Protein AF-A0A562EQ94-F1 (afdb_monomer_lite)

Organism: NCBI:txid935266

Secondary structure (DSSP, 8-state):
----------------------------S-HHHHHHHHHHHHHHTT-HHHHHHTBS-HHHHHHHHHHHHHHH-SSPPEEEEEEE-SSSEEEEEEEEE-STT-EEEEEEEEEEEEETTTTEEEE---GGGT-GGGGGG--------PPPPPPEE-TTS-EEE--------PPPTTS-HHHHHHHHTTT-TT--HHHHHSPP-----

Radius of gyration: 31.89 Å; chains: 1; bounding box: 104×46×87 Å

Sequence (205 aa):
MIGTVRIRLIGMGVAAATVLSLSACATGPDQPETIAEEFAAALDAGDVSGAAALTTDPMAAESAIDALFAGLGHDYPTVSVAGTGDGDTFDLDVTWTFGEGRDWSYRTTGSATEDPEADAWRVRWDPTVLSPELAGGASLEYLTTVGAPPTIFDRAGRPLMGEQVVTVVNLDATADPAAVAPVLATVVPTITAESLAEPPAALRE

Foldseek 3Di:
DDDDDDDDDDDDDDDDDDDPPPPPPPPDPDQLVVLQAQLQVCQQVVVLQSNLVQAPHSVVSSVLSVQQCVQAHPNGWNKDWPDADPDFKTKIWTWDDPDDPDIDIDMAMWGWDQDPVVRHIGIHDDSSNVPVVCPPNDGHHDDDDDDAFDFDADPVRHTDDHDDDDDDDADDPPDQLQVCQVVCCVVVVPGHSVNNPDDPDPPPD

Structure (mmCIF, N/CA/C/O backbone):
data_AF-A0A562EQ94-F1
#
_entry.id   AF-A0A562EQ94-F1
#
loop_
_atom_site.group_PDB
_atom_site.id
_atom_site.type_symbol
_atom_site.label_atom_id
_atom_site.label_alt_id
_atom_site.label_comp_id
_atom_site.label_asym_id
_atom_site.label_entity_id
_atom_site.label_seq_id
_atom_site.pdbx_PDB_ins_code
_atom_site.Cartn_x
_atom_site.Cartn_y
_atom_site.Cartn_z
_atom_site.occupancy
_atom_site.B_iso_or_equiv
_atom_site.auth_seq_id
_atom_site.auth_comp_id
_atom_site.auth_asym_id
_atom_site.auth_atom_id
_atom_site.pdbx_PDB_model_num
ATOM 1 N N . MET A 1 1 ? 59.313 15.556 -5.871 1.00 37.06 1 MET A N 1
ATOM 2 C CA . MET A 1 1 ? 58.618 14.989 -7.048 1.00 37.06 1 MET A CA 1
ATOM 3 C C . MET A 1 1 ? 57.569 16.027 -7.439 1.00 37.06 1 MET A C 1
ATOM 5 O O . MET A 1 1 ? 56.668 16.230 -6.648 1.00 37.06 1 MET A O 1
ATOM 9 N N . ILE A 1 2 ? 57.766 16.955 -8.385 1.00 41.31 2 ILE A N 1
ATOM 10 C CA . ILE A 1 2 ? 58.011 16.830 -9.842 1.00 41.31 2 ILE A CA 1
ATOM 11 C C . ILE A 1 2 ? 56.986 15.854 -10.457 1.00 41.31 2 ILE A C 1
ATOM 13 O O . ILE A 1 2 ? 57.035 14.687 -10.101 1.00 41.31 2 ILE A O 1
ATOM 17 N N . GLY A 1 3 ? 56.047 16.247 -11.326 1.00 30.58 3 GLY A N 1
ATOM 18 C CA . GLY A 1 3 ? 55.978 17.478 -12.111 1.00 30.58 3 GLY A CA 1
ATOM 19 C C . GLY A 1 3 ? 54.599 17.804 -12.703 1.00 30.58 3 GLY A C 1
ATOM 20 O O . GLY A 1 3 ? 53.613 17.100 -12.530 1.00 30.58 3 GLY A O 1
ATOM 21 N N . THR A 1 4 ? 54.585 18.957 -13.361 1.00 45.41 4 THR A N 1
ATOM 22 C CA . THR A 1 4 ? 53.496 19.653 -14.060 1.00 45.41 4 THR A CA 1
ATOM 23 C C . THR A 1 4 ? 53.054 18.984 -15.361 1.00 45.41 4 THR A C 1
ATOM 25 O O . THR A 1 4 ? 53.913 18.485 -16.083 1.00 45.41 4 THR A O 1
ATOM 28 N N . VAL A 1 5 ? 51.802 19.208 -15.785 1.00 28.69 5 VAL A N 1
ATOM 29 C CA . VAL A 1 5 ? 51.470 19.352 -17.217 1.00 28.69 5 VAL A CA 1
ATOM 30 C C . VAL A 1 5 ? 50.581 20.579 -17.432 1.00 28.69 5 VAL A C 1
ATOM 32 O O . VAL A 1 5 ? 49.525 20.731 -16.827 1.00 28.69 5 VAL A O 1
ATOM 35 N N . ARG A 1 6 ? 51.053 21.470 -18.309 1.00 42.47 6 ARG A N 1
ATOM 36 C CA . ARG A 1 6 ? 50.319 22.577 -18.928 1.00 42.47 6 ARG A CA 1
ATOM 37 C C . ARG A 1 6 ? 50.036 22.183 -20.371 1.00 42.47 6 ARG A C 1
ATOM 39 O O . ARG A 1 6 ? 50.990 21.843 -21.063 1.00 42.47 6 ARG A O 1
ATOM 46 N N . ILE A 1 7 ? 48.810 22.364 -20.857 1.00 36.12 7 ILE A N 1
ATOM 47 C CA . ILE A 1 7 ? 48.543 22.509 -22.294 1.00 36.12 7 ILE A CA 1
ATOM 48 C C . ILE A 1 7 ? 47.634 23.725 -22.493 1.00 36.12 7 ILE A C 1
ATOM 50 O O . ILE A 1 7 ? 46.525 23.797 -21.975 1.00 36.12 7 ILE A O 1
ATOM 54 N N . ARG A 1 8 ? 48.165 24.709 -23.224 1.00 41.78 8 ARG A N 1
ATOM 55 C CA . ARG A 1 8 ? 47.428 25.791 -23.881 1.00 41.78 8 ARG A CA 1
ATOM 56 C C . ARG A 1 8 ? 47.223 25.363 -25.329 1.00 41.78 8 ARG A C 1
ATOM 58 O O . ARG A 1 8 ? 48.204 25.001 -25.971 1.00 41.78 8 ARG A O 1
ATOM 65 N N . LEU A 1 9 ? 46.018 25.535 -25.858 1.00 39.53 9 LEU A N 1
ATOM 66 C CA . LEU A 1 9 ? 45.804 25.707 -27.292 1.00 39.53 9 LEU A CA 1
ATOM 67 C C . LEU A 1 9 ? 44.794 26.834 -27.505 1.00 39.53 9 LEU A C 1
ATOM 69 O O . LEU A 1 9 ? 43.713 26.863 -26.926 1.00 39.53 9 LEU A O 1
ATOM 73 N N . ILE A 1 10 ? 45.256 27.814 -28.274 1.00 46.28 10 ILE A N 1
ATOM 74 C CA . ILE A 1 10 ? 44.570 29.019 -28.718 1.00 46.28 10 ILE A CA 1
ATOM 75 C C . ILE A 1 10 ? 44.018 28.733 -30.115 1.00 46.28 10 ILE A C 1
ATOM 77 O O . ILE A 1 10 ? 44.767 28.259 -30.963 1.00 46.28 10 ILE A O 1
ATOM 81 N N . GLY A 1 11 ? 42.770 29.146 -30.347 1.00 40.22 11 GLY A N 1
ATOM 82 C CA . GLY A 1 11 ? 42.296 29.646 -31.640 1.00 40.22 11 GLY A CA 1
ATOM 83 C C . GLY A 1 11 ? 41.690 28.622 -32.600 1.00 40.22 11 GLY A C 1
ATOM 84 O O . GLY A 1 11 ? 42.384 27.772 -33.136 1.00 40.22 11 GLY A O 1
ATOM 85 N N . MET A 1 12 ? 40.407 28.790 -32.916 1.00 39.47 12 MET A N 1
ATOM 86 C CA . MET A 1 12 ? 39.946 29.463 -34.142 1.00 39.47 12 MET A CA 1
ATOM 87 C C . MET A 1 12 ? 38.449 29.168 -34.285 1.00 39.47 12 MET A C 1
ATOM 89 O O . MET A 1 12 ? 38.046 28.020 -34.448 1.00 39.47 12 MET A O 1
ATOM 93 N N . GLY A 1 13 ? 37.621 30.209 -34.200 1.00 51.75 13 GLY A N 1
ATOM 94 C CA . GLY A 1 13 ? 36.201 30.093 -34.500 1.00 51.75 13 GLY A CA 1
ATOM 95 C C . GLY A 1 13 ? 36.001 29.738 -35.970 1.00 51.75 13 GLY A C 1
ATOM 96 O O . GLY A 1 13 ? 36.444 30.471 -36.851 1.00 51.75 13 GLY A O 1
ATOM 97 N N . VAL A 1 14 ? 35.308 28.631 -36.215 1.00 45.28 14 VAL A N 1
ATOM 98 C CA . VAL A 1 14 ? 34.660 28.328 -37.489 1.00 45.28 14 VAL A CA 1
ATOM 99 C C . VAL A 1 14 ? 33.245 27.884 -37.150 1.00 45.28 14 VAL A C 1
ATOM 101 O O . VAL A 1 14 ? 33.030 26.828 -36.563 1.00 45.28 14 VAL A O 1
ATOM 104 N N . ALA A 1 15 ? 32.283 28.738 -37.488 1.00 51.25 15 ALA A N 1
ATOM 105 C CA . ALA A 1 15 ? 30.879 28.378 -37.524 1.00 51.25 15 ALA A CA 1
ATOM 106 C C . ALA A 1 15 ? 30.671 27.411 -38.697 1.00 51.25 15 ALA A C 1
ATOM 108 O O . ALA A 1 15 ? 30.747 27.812 -39.858 1.00 51.25 15 ALA A O 1
ATOM 109 N N . ALA A 1 16 ? 30.429 26.141 -38.388 1.00 41.97 16 ALA A N 1
ATOM 110 C CA . ALA A 1 16 ? 29.966 25.147 -39.341 1.00 41.97 16 ALA A CA 1
ATOM 111 C C . ALA A 1 16 ? 28.683 24.532 -38.781 1.00 41.97 16 ALA A C 1
ATOM 113 O O . ALA A 1 16 ? 28.703 23.831 -37.769 1.00 41.97 16 ALA A O 1
ATOM 114 N N . ALA A 1 17 ? 27.564 24.856 -39.431 1.00 50.50 17 ALA A N 1
ATOM 115 C CA . ALA A 1 17 ? 26.262 24.263 -39.180 1.00 50.50 17 ALA A CA 1
ATOM 116 C C . ALA A 1 17 ? 26.372 22.741 -39.330 1.00 50.50 17 ALA A C 1
ATOM 118 O O . ALA A 1 17 ? 26.510 22.218 -40.435 1.00 50.50 17 ALA A O 1
ATOM 119 N N . THR A 1 18 ? 26.356 22.039 -38.202 1.00 47.16 18 THR A N 1
ATOM 120 C CA . THR A 1 18 ? 26.284 20.584 -38.163 1.00 47.16 18 THR A CA 1
ATOM 121 C C . THR A 1 18 ? 24.814 20.208 -38.136 1.00 47.16 18 THR A C 1
ATOM 123 O O . THR A 1 18 ? 24.079 20.521 -37.204 1.00 47.16 18 THR A O 1
ATOM 126 N N . VAL A 1 19 ? 24.385 19.578 -39.225 1.00 46.47 19 VAL A N 1
ATOM 127 C CA . VAL A 1 19 ? 23.108 18.886 -39.335 1.00 46.47 19 VAL A CA 1
ATOM 128 C C . VAL A 1 19 ? 23.057 17.856 -38.209 1.00 46.47 19 VAL A C 1
ATOM 130 O O . VAL A 1 19 ? 23.835 16.903 -38.207 1.00 46.47 19 VAL A O 1
ATOM 133 N N . LEU A 1 20 ? 22.166 18.074 -37.241 1.00 41.34 20 LEU A N 1
ATOM 134 C CA . LEU A 1 20 ? 21.801 17.109 -36.208 1.00 41.34 20 LEU A CA 1
ATOM 135 C C . LEU A 1 20 ? 21.119 15.917 -36.889 1.00 41.34 20 LEU A C 1
ATOM 137 O O . LEU A 1 20 ? 19.900 15.848 -36.994 1.00 41.34 20 LEU A O 1
ATOM 141 N N . SER A 1 21 ? 21.926 14.989 -37.392 1.00 44.72 21 SER A N 1
ATOM 142 C CA . SER A 1 21 ? 21.478 13.620 -37.617 1.00 44.72 21 SER A CA 1
ATOM 143 C C . SER A 1 21 ? 21.501 12.949 -36.249 1.00 44.72 21 SER A C 1
ATOM 145 O O . SER A 1 21 ? 22.530 12.418 -35.836 1.00 44.72 21 SER A O 1
ATOM 147 N N . LEU A 1 22 ? 20.394 13.054 -35.507 1.00 43.72 22 LEU A N 1
ATOM 148 C CA . LEU A 1 22 ? 20.138 12.177 -34.367 1.00 43.72 22 LEU A CA 1
ATOM 149 C C . LEU A 1 22 ? 19.909 10.770 -34.928 1.00 43.72 22 LEU A C 1
ATOM 151 O O . LEU A 1 22 ? 18.782 10.340 -35.152 1.00 43.72 22 LEU A O 1
ATOM 155 N N . SER A 1 23 ? 21.002 10.061 -35.192 1.00 42.62 23 SER A N 1
ATOM 156 C CA . SER A 1 23 ? 20.983 8.607 -35.184 1.00 42.62 23 SER A CA 1
ATOM 157 C C . SER A 1 23 ? 20.806 8.193 -33.726 1.00 42.62 23 SER A C 1
ATOM 159 O O . SER A 1 23 ? 21.782 8.072 -32.987 1.00 42.62 23 SER A O 1
ATOM 161 N N . ALA A 1 24 ? 19.551 8.065 -33.296 1.00 38.28 24 ALA A N 1
ATOM 162 C CA . ALA A 1 24 ? 19.180 7.426 -32.044 1.00 38.28 24 ALA A CA 1
ATOM 163 C C . ALA A 1 24 ? 19.488 5.926 -32.167 1.00 38.28 24 ALA A C 1
ATOM 165 O O . ALA A 1 24 ? 18.641 5.113 -32.509 1.00 38.28 24 ALA A O 1
ATOM 166 N N . CYS A 1 25 ? 20.752 5.572 -31.971 1.00 49.94 25 CYS A N 1
ATOM 167 C CA . CYS A 1 25 ? 21.129 4.237 -31.541 1.00 49.94 25 CYS A CA 1
ATOM 168 C C . CYS A 1 25 ? 21.412 4.363 -30.046 1.00 49.94 25 CYS A C 1
ATOM 170 O O . CYS A 1 25 ? 22.538 4.665 -29.649 1.00 49.94 25 CYS A O 1
ATOM 172 N N . ALA A 1 26 ? 20.372 4.228 -29.224 1.00 42.91 26 ALA A N 1
ATOM 173 C CA . ALA A 1 26 ? 20.490 4.225 -27.772 1.00 42.91 26 ALA A CA 1
ATOM 174 C C . ALA A 1 26 ? 20.991 2.850 -27.302 1.00 42.91 26 ALA A C 1
ATOM 176 O O . ALA A 1 26 ? 20.252 2.034 -26.769 1.00 42.91 26 ALA A O 1
ATOM 177 N N . THR A 1 27 ? 22.272 2.571 -27.530 1.00 52.03 27 THR A N 1
ATOM 178 C CA . THR A 1 27 ? 22.978 1.486 -26.841 1.00 52.03 27 THR A CA 1
ATOM 179 C C . THR A 1 27 ? 23.667 2.098 -25.624 1.00 52.03 27 THR A C 1
ATOM 181 O O . THR A 1 27 ? 24.800 2.569 -25.720 1.00 52.03 27 THR A O 1
ATOM 184 N N . GLY A 1 28 ? 22.948 2.161 -24.504 1.00 43.25 28 GLY A N 1
ATOM 185 C CA . GLY A 1 28 ? 23.483 2.514 -23.189 1.00 43.25 28 GLY A CA 1
ATOM 186 C C . GLY A 1 28 ? 23.295 1.339 -22.223 1.00 43.25 28 GLY A C 1
ATOM 187 O O . GLY A 1 28 ? 22.288 0.645 -22.342 1.00 43.25 28 GLY A O 1
ATOM 188 N N . PRO A 1 29 ? 24.250 1.070 -21.317 1.00 43.94 29 PRO A N 1
ATOM 189 C CA . PRO A 1 29 ? 24.046 0.108 -20.238 1.00 43.94 29 PRO A CA 1
ATOM 190 C C . PRO A 1 29 ? 22.985 0.657 -19.258 1.00 43.94 29 PRO A C 1
ATOM 192 O O . PRO A 1 29 ? 22.825 1.871 -19.158 1.00 43.94 29 PRO A O 1
ATOM 195 N N . ASP A 1 30 ? 22.265 -0.232 -18.568 1.00 56.34 30 ASP A N 1
ATOM 196 C CA . ASP A 1 30 ? 21.433 0.061 -17.378 1.00 56.34 30 ASP A CA 1
ATOM 197 C C . ASP A 1 30 ? 20.010 0.629 -17.599 1.00 56.34 30 ASP A C 1
ATOM 199 O O . ASP A 1 30 ? 19.415 1.275 -16.735 1.00 56.34 30 ASP A O 1
ATOM 203 N N . GLN A 1 31 ? 19.386 0.318 -18.735 1.00 76.06 31 GLN A N 1
ATOM 204 C CA . GLN A 1 31 ? 17.962 0.602 -18.964 1.00 76.06 31 GLN A CA 1
ATOM 205 C C . GLN A 1 31 ? 16.977 -0.131 -18.014 1.00 76.06 31 GLN A C 1
ATOM 207 O O . GLN A 1 31 ? 16.016 0.511 -17.580 1.00 76.06 31 GLN A O 1
ATOM 212 N N . PRO A 1 32 ? 17.175 -1.419 -17.636 1.00 79.06 32 PRO A N 1
ATOM 213 C CA . PRO A 1 32 ? 16.301 -2.081 -16.660 1.00 79.06 32 PRO A CA 1
ATOM 214 C C . PRO A 1 32 ? 16.451 -1.514 -15.239 1.00 79.06 32 PRO A C 1
ATOM 216 O O . PRO A 1 32 ? 15.501 -1.562 -14.463 1.00 79.06 32 PRO A O 1
ATOM 219 N N . GLU A 1 33 ? 17.614 -0.953 -14.898 1.00 85.50 33 GLU A N 1
ATOM 220 C CA . GLU A 1 33 ? 17.831 -0.278 -13.613 1.00 85.50 33 GLU A CA 1
ATOM 221 C C . GLU A 1 33 ? 17.062 1.041 -13.563 1.00 85.50 33 GLU A C 1
ATOM 223 O O . GLU A 1 33 ? 16.303 1.275 -12.629 1.00 85.50 33 GLU A O 1
ATOM 228 N N . THR A 1 34 ? 17.164 1.849 -14.623 1.00 89.44 34 THR A N 1
ATOM 229 C CA . THR A 1 34 ? 16.481 3.150 -14.698 1.00 89.44 34 THR A CA 1
ATOM 230 C C . THR A 1 34 ? 14.963 2.997 -14.560 1.00 89.44 34 THR A C 1
ATOM 232 O O . THR A 1 34 ? 14.340 3.709 -13.777 1.00 89.44 34 THR A O 1
ATOM 235 N N . ILE A 1 35 ? 14.348 2.037 -15.264 1.00 92.19 35 ILE A N 1
ATOM 236 C CA . ILE A 1 35 ? 12.894 1.829 -15.160 1.00 92.19 35 ILE A CA 1
ATOM 237 C C . ILE A 1 35 ? 12.480 1.291 -13.781 1.00 92.19 35 ILE A C 1
ATOM 239 O O . ILE A 1 35 ? 11.400 1.620 -13.292 1.00 92.19 35 ILE A O 1
ATOM 243 N N . ALA A 1 36 ? 13.333 0.491 -13.132 1.00 93.44 36 ALA A N 1
ATOM 244 C CA . ALA A 1 36 ? 13.093 0.014 -11.773 1.00 93.44 36 ALA A CA 1
ATOM 245 C C . ALA A 1 36 ? 13.162 1.161 -10.755 1.00 93.44 36 ALA A C 1
ATOM 247 O O . ALA A 1 36 ? 12.324 1.224 -9.857 1.00 93.44 36 ALA A O 1
ATOM 248 N N . GLU A 1 37 ? 14.113 2.085 -10.914 1.00 94.69 37 GLU A N 1
ATOM 249 C CA . GLU A 1 37 ? 14.226 3.295 -10.094 1.00 94.69 37 GLU A CA 1
ATOM 250 C C . GLU A 1 37 ? 13.018 4.219 -10.274 1.00 94.69 37 GLU A C 1
ATOM 252 O O . GLU A 1 37 ? 12.454 4.684 -9.284 1.00 94.69 37 GLU A O 1
ATOM 257 N N . GLU A 1 38 ? 12.578 4.451 -11.513 1.00 95.62 38 GLU A N 1
ATOM 258 C CA . GLU A 1 38 ? 11.383 5.254 -11.807 1.00 95.62 38 GLU A CA 1
ATOM 259 C C . GLU A 1 38 ? 10.118 4.625 -11.210 1.00 95.62 38 GLU A C 1
ATOM 261 O O . GLU A 1 38 ? 9.305 5.319 -10.597 1.00 95.62 38 GLU A O 1
ATOM 266 N N . PHE A 1 39 ? 9.972 3.303 -11.331 1.00 96.88 39 PHE A N 1
ATOM 267 C CA . PHE A 1 39 ? 8.851 2.570 -10.751 1.00 96.88 39 PHE A CA 1
ATOM 268 C C . PHE A 1 39 ? 8.870 2.613 -9.218 1.00 96.88 39 PHE A C 1
ATOM 270 O O . PHE A 1 39 ? 7.845 2.901 -8.599 1.00 96.88 39 PHE A O 1
ATOM 277 N N . ALA A 1 40 ? 10.034 2.397 -8.598 1.00 97.00 40 ALA A N 1
ATOM 278 C CA . ALA A 1 40 ? 10.212 2.514 -7.153 1.00 97.00 40 ALA A CA 1
ATOM 279 C C . ALA A 1 40 ? 9.873 3.925 -6.654 1.00 97.00 40 ALA A C 1
ATOM 281 O O . ALA A 1 40 ? 9.124 4.070 -5.690 1.00 97.00 40 ALA A O 1
ATOM 282 N N . ALA A 1 41 ? 10.358 4.961 -7.342 1.00 97.62 41 ALA A N 1
ATOM 283 C CA . ALA A 1 41 ? 10.086 6.352 -6.995 1.00 97.62 41 ALA A CA 1
ATOM 284 C C . ALA A 1 41 ? 8.596 6.707 -7.118 1.00 97.62 41 ALA A C 1
ATOM 286 O O . ALA A 1 41 ? 8.070 7.443 -6.285 1.00 97.62 41 ALA A O 1
ATOM 287 N N . ALA A 1 42 ? 7.900 6.180 -8.130 1.00 97.62 42 ALA A N 1
ATOM 288 C CA . ALA A 1 42 ? 6.463 6.390 -8.282 1.00 97.62 42 ALA A CA 1
ATOM 289 C C . ALA A 1 42 ? 5.661 5.724 -7.149 1.00 97.62 42 ALA A C 1
ATOM 291 O O . ALA A 1 42 ? 4.738 6.340 -6.614 1.00 97.62 42 ALA A O 1
ATOM 292 N N . LEU A 1 43 ? 6.040 4.509 -6.732 1.00 96.75 43 LEU A N 1
ATOM 293 C CA . LEU A 1 43 ? 5.423 3.832 -5.585 1.00 96.75 43 LEU A CA 1
ATOM 294 C C . LEU A 1 43 ? 5.689 4.566 -4.261 1.00 96.75 43 LEU A C 1
ATOM 296 O O . LEU A 1 43 ? 4.757 4.740 -3.479 1.00 96.75 43 LEU A O 1
ATOM 300 N N . ASP A 1 44 ? 6.921 5.035 -4.040 1.00 96.00 44 ASP A N 1
ATOM 301 C CA . ASP A 1 44 ? 7.318 5.823 -2.859 1.00 96.00 44 ASP A CA 1
ATOM 302 C C . ASP A 1 44 ? 6.565 7.164 -2.776 1.00 96.00 44 ASP A C 1
ATOM 304 O O . ASP A 1 44 ? 6.127 7.599 -1.712 1.00 96.00 44 ASP A O 1
ATOM 308 N N . ALA A 1 45 ? 6.323 7.801 -3.925 1.00 95.56 45 ALA A N 1
ATOM 309 C CA . ALA A 1 45 ? 5.549 9.038 -4.014 1.00 95.56 45 ALA A CA 1
ATOM 310 C C . ALA A 1 45 ? 4.024 8.838 -3.903 1.00 95.56 45 ALA A C 1
ATOM 312 O O . ALA A 1 45 ? 3.285 9.827 -3.852 1.00 95.56 45 ALA A O 1
ATOM 313 N N . GLY A 1 46 ? 3.542 7.592 -3.910 1.00 95.12 46 GLY A N 1
ATOM 314 C CA . GLY A 1 46 ? 2.116 7.286 -3.993 1.00 95.12 46 GLY A CA 1
ATOM 315 C C . GLY A 1 46 ? 1.477 7.633 -5.346 1.00 95.12 46 GLY A C 1
ATOM 316 O O . GLY A 1 46 ? 0.258 7.794 -5.427 1.00 95.12 46 GLY A O 1
ATOM 317 N N . ASP A 1 47 ? 2.268 7.778 -6.415 1.00 96.25 47 ASP A N 1
ATOM 318 C CA . ASP A 1 47 ? 1.772 8.062 -7.766 1.00 96.25 47 ASP A CA 1
ATOM 319 C C . ASP A 1 47 ? 1.324 6.771 -8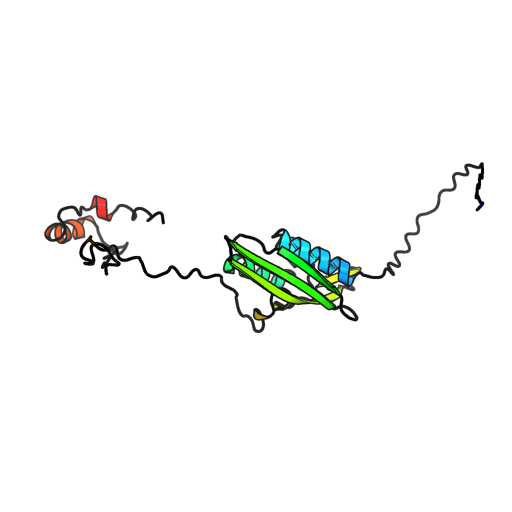.458 1.00 96.25 47 ASP A C 1
ATOM 321 O O . ASP A 1 47 ? 2.050 6.161 -9.245 1.00 96.25 47 ASP A O 1
ATOM 325 N N . VAL A 1 48 ? 0.091 6.363 -8.158 1.00 96.44 48 VAL A N 1
ATOM 326 C CA . VAL A 1 48 ? -0.532 5.149 -8.707 1.00 96.44 48 VAL A CA 1
ATOM 327 C C . VAL A 1 48 ? -0.540 5.165 -10.238 1.00 96.44 48 VAL A C 1
ATOM 329 O O . VAL A 1 48 ? -0.175 4.179 -10.877 1.00 96.44 48 VAL A O 1
ATOM 332 N N . SER A 1 49 ? -0.903 6.305 -10.831 1.00 97.38 49 SER A N 1
ATOM 333 C CA . SER A 1 49 ? -0.998 6.457 -12.284 1.00 97.38 49 SER A CA 1
ATOM 334 C C . SER A 1 49 ? 0.369 6.429 -12.970 1.00 97.38 49 SER A C 1
ATOM 336 O O . SER A 1 49 ? 0.527 5.78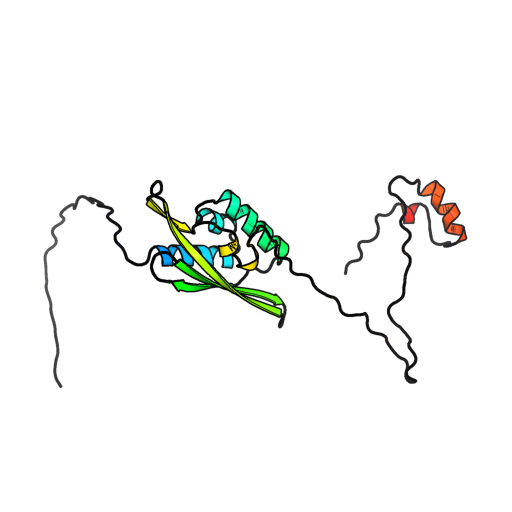3 -14.009 1.00 97.38 49 SER A O 1
ATOM 338 N N . GLY A 1 50 ? 1.367 7.085 -12.372 1.00 97.00 50 GLY A N 1
ATOM 339 C CA . GLY A 1 50 ? 2.743 7.096 -12.852 1.00 97.00 50 GLY A CA 1
ATOM 340 C C . GLY A 1 50 ? 3.370 5.711 -12.772 1.00 97.00 50 GLY A C 1
ATOM 341 O O . GLY A 1 50 ? 3.891 5.226 -13.772 1.00 97.00 50 GLY A O 1
ATOM 342 N N . ALA A 1 51 ? 3.236 5.029 -11.632 1.00 97.38 51 ALA A N 1
ATOM 343 C CA . ALA A 1 51 ? 3.740 3.671 -11.452 1.00 97.38 51 ALA A CA 1
ATOM 344 C C . ALA A 1 51 ? 3.104 2.699 -12.457 1.00 97.38 51 ALA A C 1
ATOM 346 O O . ALA A 1 51 ? 3.814 1.930 -13.104 1.00 97.38 51 ALA A O 1
ATOM 347 N N . ALA A 1 52 ? 1.784 2.769 -12.649 1.00 97.69 52 ALA A N 1
ATOM 348 C CA . ALA A 1 52 ? 1.064 1.922 -13.594 1.00 97.69 52 ALA A CA 1
ATOM 349 C C . ALA A 1 52 ? 1.515 2.127 -15.050 1.00 97.69 52 ALA A C 1
ATOM 351 O O . ALA A 1 52 ? 1.702 1.151 -15.784 1.00 97.69 52 ALA A O 1
ATOM 352 N N . ALA A 1 53 ? 1.743 3.377 -15.467 1.00 96.00 53 ALA A N 1
ATOM 353 C CA . ALA A 1 53 ? 2.171 3.719 -16.825 1.00 96.00 53 ALA A CA 1
ATOM 354 C C . ALA A 1 53 ? 3.549 3.143 -17.206 1.00 96.00 53 ALA A C 1
ATOM 356 O O . ALA A 1 53 ? 3.826 2.953 -18.393 1.00 96.00 53 ALA A O 1
ATOM 357 N N . LEU A 1 54 ? 4.393 2.831 -16.218 1.00 95.62 54 LEU A N 1
ATOM 358 C CA . LEU A 1 54 ? 5.713 2.222 -16.413 1.00 95.62 54 LEU A CA 1
ATOM 359 C C . LEU A 1 54 ? 5.649 0.697 -16.609 1.00 95.62 54 LEU A C 1
ATOM 361 O O . LEU A 1 54 ? 6.681 0.060 -16.819 1.00 95.62 54 LEU A O 1
ATOM 365 N N . THR A 1 55 ? 4.461 0.089 -16.554 1.00 95.94 55 THR A N 1
ATOM 366 C CA . THR A 1 55 ? 4.279 -1.368 -16.629 1.00 95.94 55 THR A CA 1
ATOM 367 C C . THR A 1 55 ? 3.758 -1.835 -17.990 1.00 95.94 55 THR A C 1
ATOM 369 O O . THR A 1 55 ? 3.178 -1.073 -18.762 1.00 95.94 55 THR A O 1
ATOM 372 N N . THR A 1 56 ? 3.928 -3.120 -18.307 1.00 95.31 56 THR A N 1
ATOM 373 C CA . THR A 1 56 ? 3.390 -3.713 -19.545 1.00 95.31 56 THR A CA 1
ATOM 374 C C . THR A 1 56 ? 1.861 -3.809 -19.583 1.00 95.31 56 THR A C 1
ATOM 376 O O . THR A 1 56 ? 1.316 -4.018 -20.664 1.00 95.31 56 THR A O 1
ATOM 379 N N . ASP A 1 57 ? 1.173 -3.671 -18.445 1.00 95.81 57 ASP A N 1
ATOM 380 C CA . ASP A 1 57 ? -0.294 -3.635 -18.356 1.00 95.81 57 ASP A CA 1
ATOM 381 C C . ASP A 1 57 ? -0.742 -2.534 -17.376 1.00 95.81 57 ASP A C 1
ATOM 383 O O . ASP A 1 57 ? -1.021 -2.812 -16.206 1.00 95.81 57 ASP A O 1
ATOM 387 N N . PRO A 1 58 ? -0.818 -1.271 -17.840 1.00 96.19 58 PRO A N 1
ATOM 388 C CA . PRO A 1 58 ? -1.135 -0.142 -16.970 1.00 96.19 58 PRO A CA 1
ATOM 389 C C . PRO A 1 58 ? -2.504 -0.245 -16.300 1.00 96.19 58 PRO A C 1
ATOM 391 O O . PRO A 1 58 ? -2.657 0.155 -15.153 1.00 96.19 58 PRO A O 1
ATOM 394 N N . MET A 1 59 ? -3.505 -0.809 -16.978 1.00 97.12 59 MET A N 1
ATOM 395 C CA . MET A 1 59 ? -4.860 -0.884 -16.428 1.00 97.12 59 MET A CA 1
ATOM 396 C C . MET A 1 59 ? -4.941 -1.896 -15.279 1.00 97.12 59 MET A C 1
ATOM 398 O O . MET A 1 59 ? -5.572 -1.621 -14.256 1.00 97.12 59 MET A O 1
ATOM 402 N N . ALA A 1 60 ? -4.297 -3.060 -15.422 1.00 96.38 60 ALA A N 1
ATOM 403 C CA . ALA A 1 60 ? -4.211 -4.029 -14.333 1.00 96.38 60 ALA A CA 1
ATOM 404 C C . ALA A 1 60 ? -3.314 -3.524 -13.192 1.00 96.38 60 ALA A C 1
ATOM 406 O O . ALA A 1 60 ? -3.636 -3.749 -12.023 1.00 96.38 60 ALA A O 1
ATOM 407 N N . ALA A 1 61 ? -2.229 -2.819 -13.524 1.00 97.38 61 ALA A N 1
ATOM 408 C CA . ALA A 1 61 ? -1.319 -2.235 -12.548 1.00 97.38 61 ALA A CA 1
ATOM 409 C C . ALA A 1 61 ? -1.986 -1.179 -11.674 1.00 97.38 61 ALA A C 1
ATOM 411 O O . ALA A 1 61 ? -1.918 -1.273 -10.450 1.00 97.38 61 ALA A O 1
ATOM 412 N N . GLU A 1 62 ? -2.692 -0.231 -12.285 1.00 97.69 62 GLU A N 1
ATOM 413 C CA . GLU A 1 62 ? -3.395 0.837 -11.575 1.00 97.69 62 GLU A CA 1
ATOM 414 C C . GLU A 1 62 ? -4.393 0.258 -10.565 1.00 97.69 62 GLU A C 1
ATOM 416 O O . GLU A 1 62 ? -4.363 0.612 -9.388 1.00 97.69 62 GLU A O 1
ATOM 421 N N . SER A 1 63 ? -5.202 -0.721 -10.988 1.00 96.38 63 SER A N 1
ATOM 422 C CA . SER A 1 63 ? -6.173 -1.375 -10.104 1.00 96.38 63 SER A CA 1
ATOM 423 C C . SER A 1 63 ? -5.522 -2.127 -8.939 1.00 96.38 63 SER A C 1
ATOM 425 O O . SER A 1 63 ? -6.100 -2.169 -7.854 1.00 96.38 63 SER A O 1
ATOM 427 N N . ALA A 1 64 ? -4.372 -2.768 -9.152 1.00 96.44 64 ALA A N 1
ATOM 428 C CA . ALA A 1 64 ? -3.695 -3.538 -8.111 1.00 96.44 64 ALA A CA 1
ATOM 429 C C . ALA A 1 64 ? -2.958 -2.637 -7.112 1.00 96.44 64 ALA A C 1
ATOM 431 O O . ALA A 1 64 ? -2.996 -2.906 -5.912 1.00 96.44 64 ALA A O 1
ATOM 432 N N . ILE A 1 65 ? -2.315 -1.569 -7.593 1.00 96.12 65 ILE A N 1
ATOM 433 C CA . ILE A 1 65 ? -1.632 -0.582 -6.748 1.00 96.12 65 ILE A CA 1
ATOM 434 C C . ILE A 1 65 ? -2.660 0.158 -5.883 1.00 96.12 65 ILE A C 1
ATOM 436 O O . ILE A 1 65 ? -2.456 0.283 -4.677 1.00 96.12 65 ILE A O 1
ATOM 440 N N . ASP A 1 66 ? -3.791 0.575 -6.463 1.00 95.75 66 ASP A N 1
ATOM 441 C CA . ASP A 1 66 ? -4.878 1.224 -5.721 1.00 95.75 66 ASP A CA 1
ATOM 442 C C . ASP A 1 66 ? -5.434 0.308 -4.620 1.00 95.75 66 ASP A C 1
ATOM 444 O O . ASP A 1 66 ? -5.530 0.709 -3.461 1.00 95.75 66 ASP A O 1
ATOM 448 N N . ALA A 1 67 ? -5.701 -0.964 -4.943 1.00 94.75 67 ALA A N 1
ATOM 449 C CA . ALA A 1 67 ? -6.168 -1.945 -3.965 1.00 94.75 67 ALA A CA 1
ATOM 450 C C . ALA A 1 67 ? -5.142 -2.207 -2.847 1.00 94.75 67 ALA A C 1
ATOM 452 O O . ALA A 1 67 ? -5.523 -2.335 -1.683 1.00 94.75 67 ALA A O 1
ATOM 453 N N . LEU A 1 68 ? -3.848 -2.268 -3.181 1.00 95.56 68 LEU A N 1
ATOM 454 C CA . LEU A 1 68 ? -2.769 -2.435 -2.206 1.00 95.56 68 LEU A CA 1
ATOM 455 C C . LEU A 1 68 ? -2.717 -1.256 -1.229 1.00 95.56 68 LEU A C 1
ATOM 457 O O . LEU A 1 68 ? -2.653 -1.461 -0.016 1.00 95.56 68 LEU A O 1
ATOM 461 N N . PHE A 1 69 ? -2.766 -0.029 -1.749 1.00 94.75 69 PHE A N 1
ATOM 462 C CA . PHE A 1 69 ? -2.728 1.189 -0.939 1.00 94.75 69 PHE A CA 1
ATOM 463 C C . PHE A 1 69 ? -3.993 1.320 -0.087 1.00 94.75 69 PHE A C 1
ATOM 465 O O . PHE A 1 69 ? -3.912 1.616 1.103 1.00 94.75 69 PHE A O 1
ATOM 472 N N . ALA A 1 70 ? -5.163 1.010 -0.646 1.00 92.94 70 ALA A N 1
ATOM 473 C CA . ALA A 1 70 ? -6.416 0.997 0.100 1.00 92.94 70 ALA A CA 1
ATOM 474 C C . ALA A 1 70 ? -6.411 -0.028 1.249 1.00 92.94 70 ALA A C 1
ATOM 476 O O . ALA A 1 70 ? -6.940 0.260 2.323 1.00 92.94 70 ALA A O 1
ATOM 477 N N . GLY A 1 71 ? -5.819 -1.208 1.042 1.00 92.50 71 GLY A N 1
ATOM 478 C CA . GLY A 1 71 ? -5.761 -2.266 2.050 1.00 92.50 71 GLY A CA 1
ATOM 479 C C . GLY A 1 71 ? -4.748 -2.007 3.167 1.00 92.50 71 GLY A C 1
ATOM 480 O O . GLY A 1 71 ? -5.018 -2.313 4.330 1.00 92.50 71 GLY A O 1
ATOM 481 N N . LEU A 1 72 ? -3.587 -1.432 2.849 1.00 92.62 72 LEU A N 1
ATOM 482 C CA . LEU A 1 72 ? -2.515 -1.197 3.824 1.00 92.62 72 LEU A CA 1
ATOM 483 C C . LEU A 1 72 ? -2.601 0.173 4.515 1.00 92.62 72 LEU A C 1
ATOM 485 O O . LEU A 1 72 ? -2.100 0.320 5.629 1.00 92.62 72 LEU A O 1
ATOM 489 N N . GLY A 1 73 ? -3.300 1.143 3.928 1.00 80.81 73 GLY A N 1
ATOM 490 C CA . GLY A 1 73 ? -3.545 2.458 4.517 1.00 80.81 73 GLY A CA 1
ATOM 491 C C . GLY A 1 73 ? -2.849 3.604 3.779 1.00 80.81 73 GLY A C 1
ATOM 492 O O . GLY A 1 73 ? -2.182 3.421 2.769 1.00 80.81 73 GLY A O 1
ATOM 493 N N . HIS A 1 74 ? -3.048 4.824 4.284 1.00 65.56 74 HIS A N 1
ATOM 494 C CA . HIS A 1 74 ? -2.701 6.060 3.570 1.00 65.56 74 HIS A CA 1
ATOM 495 C C . HIS A 1 74 ? -1.223 6.468 3.622 1.00 65.56 74 HIS A C 1
ATOM 497 O O . HIS A 1 74 ? -0.834 7.373 2.885 1.00 65.56 74 HIS A O 1
ATOM 503 N N . ASP A 1 75 ? -0.419 5.857 4.490 1.00 82.56 75 ASP A N 1
ATOM 504 C CA . ASP A 1 75 ? 1.019 6.107 4.507 1.00 82.56 75 ASP A CA 1
ATOM 505 C C . ASP A 1 75 ? 1.665 5.262 3.400 1.00 82.56 75 ASP A C 1
ATOM 507 O O . ASP A 1 75 ? 1.670 4.031 3.467 1.00 82.56 75 ASP A O 1
ATOM 511 N N . TYR A 1 76 ? 2.162 5.930 2.355 1.00 90.12 76 TYR A N 1
ATOM 512 C CA . TYR A 1 76 ? 2.835 5.271 1.235 1.00 90.12 76 TYR A CA 1
ATOM 513 C C . TYR A 1 76 ? 4.109 4.553 1.707 1.00 90.12 76 TYR A C 1
ATOM 515 O O . TYR A 1 76 ? 4.762 5.008 2.655 1.00 90.12 76 TYR A O 1
ATOM 523 N N . PRO A 1 77 ? 4.474 3.426 1.075 1.00 94.88 77 PRO A N 1
ATOM 524 C CA . PRO A 1 77 ? 5.664 2.689 1.461 1.00 94.88 77 PRO A CA 1
ATOM 525 C C . PRO A 1 77 ? 6.923 3.443 1.053 1.00 94.88 77 PRO A C 1
ATOM 527 O O . PRO A 1 77 ? 6.961 4.048 -0.008 1.00 94.88 77 PRO A O 1
ATOM 530 N N . THR A 1 78 ? 8.004 3.286 1.810 1.00 96.50 78 THR A N 1
ATOM 531 C CA . THR A 1 78 ? 9.340 3.582 1.291 1.00 96.50 78 THR A CA 1
ATOM 532 C C . THR A 1 78 ? 9.781 2.451 0.374 1.00 96.50 78 THR A C 1
ATOM 534 O O . THR A 1 78 ? 9.860 1.298 0.810 1.00 96.50 78 THR A O 1
ATOM 537 N N . VAL A 1 79 ? 10.091 2.774 -0.881 1.00 97.31 79 VAL A N 1
ATOM 538 C CA . VAL A 1 79 ? 10.529 1.802 -1.894 1.00 97.31 79 VAL A CA 1
ATOM 539 C C . VAL A 1 79 ? 11.899 2.190 -2.435 1.00 97.31 79 VAL A C 1
ATOM 541 O O . VAL A 1 79 ? 12.144 3.342 -2.781 1.00 97.31 79 VAL A O 1
ATOM 544 N N . SER A 1 80 ? 12.812 1.225 -2.520 1.00 95.56 80 SER A N 1
ATOM 545 C CA . SER A 1 80 ? 14.151 1.439 -3.078 1.00 95.56 80 SER A CA 1
ATOM 546 C C . SER A 1 80 ? 14.627 0.233 -3.874 1.00 95.56 80 SER A C 1
ATOM 548 O O . SER A 1 80 ? 14.280 -0.903 -3.556 1.00 95.56 80 SER A O 1
ATOM 550 N N . VAL A 1 81 ? 15.437 0.472 -4.905 1.00 94.88 81 VAL A N 1
ATOM 551 C CA . VAL A 1 81 ? 16.061 -0.605 -5.679 1.00 94.88 81 VAL A CA 1
ATOM 552 C C . VAL A 1 81 ? 17.175 -1.229 -4.837 1.00 94.88 81 VAL A C 1
ATOM 554 O O . VAL A 1 81 ? 18.142 -0.566 -4.464 1.00 94.88 81 VAL A O 1
ATOM 557 N N . ALA A 1 82 ? 17.029 -2.513 -4.521 1.00 90.94 82 ALA A N 1
ATOM 558 C CA . ALA A 1 82 ? 17.993 -3.277 -3.734 1.00 90.94 82 ALA A CA 1
ATOM 559 C C . ALA A 1 82 ? 19.164 -3.797 -4.584 1.00 90.94 82 ALA A C 1
ATOM 561 O O . ALA A 1 82 ? 20.243 -4.090 -4.061 1.00 90.94 82 ALA A O 1
ATOM 562 N N . GLY A 1 83 ? 18.939 -3.930 -5.890 1.00 84.69 83 GLY A N 1
ATOM 563 C CA . GLY A 1 83 ? 19.934 -4.317 -6.878 1.00 84.69 83 GLY A CA 1
ATOM 564 C C . GLY A 1 83 ? 19.295 -4.811 -8.171 1.00 84.69 83 GLY A C 1
ATOM 565 O O . GLY A 1 83 ? 18.107 -5.132 -8.221 1.00 84.69 83 GLY A O 1
ATOM 566 N N . THR A 1 84 ? 20.108 -4.894 -9.215 1.00 82.06 84 THR A N 1
ATOM 567 C CA . THR A 1 84 ? 19.760 -5.522 -10.489 1.00 82.06 84 THR A CA 1
ATOM 568 C C . THR A 1 84 ? 20.439 -6.889 -10.593 1.00 82.06 84 THR A C 1
ATOM 570 O O . THR A 1 84 ? 21.584 -7.075 -10.173 1.00 82.06 84 THR A O 1
ATOM 573 N N . GLY A 1 85 ? 19.690 -7.885 -11.066 1.00 70.19 85 GLY A N 1
ATOM 574 C CA . GLY A 1 85 ? 20.180 -9.246 -11.292 1.00 70.19 85 GLY A CA 1
ATOM 575 C C . GLY A 1 85 ? 20.762 -9.426 -12.697 1.00 70.19 85 GLY A C 1
ATOM 576 O O . GLY A 1 85 ? 20.837 -8.483 -13.480 1.00 70.19 85 GLY A O 1
ATOM 577 N N . ASP A 1 86 ? 21.149 -10.655 -13.045 1.00 68.00 86 ASP A N 1
ATOM 578 C CA . ASP A 1 86 ? 21.582 -10.972 -14.411 1.00 68.00 86 ASP A CA 1
ATOM 579 C C . ASP A 1 86 ? 20.417 -10.800 -15.411 1.00 68.00 86 ASP A C 1
ATOM 581 O O . ASP A 1 86 ? 19.372 -11.443 -15.284 1.00 68.00 86 ASP A O 1
ATOM 585 N N . GLY A 1 87 ? 20.615 -9.980 -16.448 1.00 73.50 87 GLY A N 1
ATOM 586 C CA . GLY A 1 87 ? 19.624 -9.745 -17.505 1.00 73.50 87 GLY A CA 1
ATOM 587 C C . GLY A 1 87 ? 18.672 -8.595 -17.176 1.00 73.50 87 GLY A C 1
ATOM 588 O O . GLY A 1 87 ? 19.122 -7.476 -16.956 1.00 73.50 87 GLY A O 1
ATOM 589 N N . ASP A 1 88 ? 17.366 -8.875 -17.163 1.00 86.25 88 ASP A N 1
ATOM 590 C CA . ASP A 1 88 ? 16.318 -7.848 -17.060 1.00 86.25 88 ASP A CA 1
ATOM 591 C C . ASP A 1 88 ? 15.643 -7.809 -15.675 1.00 86.25 88 ASP A C 1
ATOM 593 O O . ASP A 1 88 ? 14.591 -7.199 -15.521 1.00 86.25 88 ASP A O 1
ATOM 597 N N . THR A 1 89 ? 16.167 -8.511 -14.667 1.00 91.19 89 THR A N 1
ATOM 598 C CA . THR A 1 89 ? 15.544 -8.609 -13.331 1.00 91.19 89 THR A CA 1
ATOM 599 C C . THR A 1 89 ? 16.043 -7.540 -12.366 1.00 91.19 89 THR A C 1
ATOM 601 O O . THR A 1 89 ? 17.224 -7.197 -12.383 1.00 91.19 89 THR A O 1
ATOM 604 N N . PHE A 1 90 ? 15.181 -7.096 -11.456 1.00 93.19 90 PHE A N 1
ATOM 605 C CA . PHE A 1 90 ? 15.527 -6.160 -10.387 1.00 93.19 90 PHE A CA 1
ATOM 606 C C . PHE A 1 90 ? 14.844 -6.548 -9.074 1.00 93.19 90 PHE A C 1
ATOM 608 O O . PHE A 1 90 ? 13.769 -7.148 -9.083 1.00 93.19 90 PHE A O 1
ATOM 615 N N . ASP A 1 91 ? 15.453 -6.176 -7.953 1.00 95.19 91 ASP A N 1
ATOM 616 C CA . ASP A 1 91 ? 14.895 -6.346 -6.615 1.00 95.19 91 ASP A CA 1
ATOM 617 C C . ASP A 1 91 ? 14.512 -4.987 -6.020 1.00 95.19 91 ASP A C 1
ATOM 619 O O . ASP A 1 91 ? 15.272 -4.021 -6.121 1.00 95.19 91 ASP A O 1
ATOM 623 N N . LEU A 1 92 ? 13.364 -4.925 -5.346 1.00 96.81 92 LEU A N 1
ATOM 624 C CA . LEU A 1 92 ? 12.913 -3.760 -4.586 1.00 96.81 92 LEU A CA 1
ATOM 625 C C . LEU A 1 92 ? 12.834 -4.107 -3.100 1.00 96.81 92 LEU A C 1
ATOM 627 O O . LEU A 1 92 ? 12.213 -5.103 -2.722 1.00 96.81 92 LEU A O 1
ATOM 631 N N . ASP A 1 93 ? 13.423 -3.264 -2.260 1.00 97.81 93 ASP A N 1
ATOM 632 C CA . ASP A 1 93 ? 13.171 -3.254 -0.822 1.00 97.81 93 ASP A CA 1
ATOM 633 C C . ASP A 1 93 ? 12.005 -2.299 -0.542 1.00 97.81 93 ASP A C 1
ATOM 635 O O . ASP A 1 93 ? 12.065 -1.112 -0.873 1.00 97.81 93 ASP A O 1
ATOM 639 N N . VAL A 1 94 ? 10.943 -2.832 0.064 1.00 97.56 94 VAL A N 1
ATOM 640 C CA . VAL A 1 94 ? 9.696 -2.124 0.371 1.00 97.56 94 VAL A CA 1
ATOM 641 C C . VAL A 1 94 ? 9.513 -2.097 1.881 1.00 97.56 94 VAL A C 1
ATOM 643 O O . VAL A 1 94 ? 9.634 -3.132 2.537 1.00 97.56 94 VAL A O 1
ATOM 646 N N . THR A 1 95 ? 9.217 -0.929 2.447 1.00 96.62 95 THR A N 1
ATOM 647 C CA . THR A 1 95 ? 8.936 -0.758 3.878 1.00 96.62 95 THR A CA 1
ATOM 648 C C . THR A 1 95 ? 7.669 0.052 4.093 1.00 96.62 95 THR A C 1
ATOM 650 O O . THR A 1 95 ? 7.558 1.176 3.620 1.00 96.62 95 THR A O 1
ATOM 653 N N . TRP A 1 96 ? 6.743 -0.510 4.860 1.00 95.44 96 TRP A N 1
ATOM 654 C CA . TRP A 1 96 ? 5.523 0.144 5.323 1.00 95.44 96 TRP A CA 1
ATOM 655 C C . TRP A 1 96 ? 5.670 0.531 6.791 1.00 95.44 96 TRP A C 1
ATOM 657 O O . TRP A 1 96 ? 6.126 -0.294 7.581 1.00 95.44 96 TRP A O 1
ATOM 667 N N . THR A 1 97 ? 5.237 1.733 7.174 1.00 92.44 97 THR A N 1
ATOM 668 C CA . THR A 1 97 ? 5.217 2.188 8.573 1.00 92.44 97 THR A CA 1
ATOM 669 C C . THR A 1 97 ? 3.781 2.438 9.010 1.00 92.44 97 THR A C 1
ATOM 671 O O . THR A 1 97 ? 3.130 3.362 8.541 1.00 92.44 97 THR A O 1
ATOM 674 N N . PHE A 1 98 ? 3.295 1.663 9.977 1.00 90.88 98 PHE A N 1
ATOM 675 C CA . PHE A 1 98 ? 1.933 1.770 10.514 1.00 90.88 98 PHE A CA 1
ATOM 676 C C . PHE A 1 98 ? 1.893 2.540 11.847 1.00 90.88 98 PHE A C 1
ATOM 678 O O . PHE A 1 98 ? 1.119 2.238 12.769 1.00 90.88 98 PHE A O 1
ATOM 685 N N . GLY A 1 99 ? 2.782 3.526 11.979 1.00 86.81 99 GLY A N 1
ATOM 686 C CA . GLY A 1 99 ? 3.065 4.297 13.189 1.00 86.81 99 GLY A CA 1
ATOM 687 C C . GLY A 1 99 ? 4.200 3.719 14.047 1.00 86.81 99 GLY A C 1
ATOM 688 O O . GLY A 1 99 ? 4.872 2.764 13.673 1.00 86.81 99 GLY A O 1
ATOM 689 N N . GLU A 1 100 ? 4.433 4.324 15.215 1.00 84.75 100 GLU A N 1
ATOM 690 C CA . GLU A 1 100 ? 5.653 4.097 16.006 1.00 84.75 100 GLU A CA 1
ATOM 691 C C . GLU A 1 100 ? 5.893 2.616 16.356 1.00 84.75 100 GLU A C 1
ATOM 693 O O . GLU A 1 100 ? 5.063 1.968 17.005 1.00 84.75 100 GLU A O 1
ATOM 698 N N . GLY A 1 101 ? 7.048 2.099 15.919 1.00 84.88 101 GLY A N 1
ATOM 699 C CA . GLY A 1 101 ? 7.506 0.733 16.177 1.00 84.88 101 GLY A CA 1
ATOM 700 C C . GLY A 1 101 ? 6.767 -0.357 15.396 1.00 84.88 101 GLY A C 1
ATOM 701 O O . GLY A 1 101 ? 6.870 -1.526 15.769 1.00 84.88 101 GLY A O 1
ATOM 702 N N . ARG A 1 102 ? 5.999 0.002 14.360 1.00 89.50 102 ARG A N 1
ATOM 703 C CA . ARG A 1 102 ? 5.225 -0.932 13.531 1.00 89.50 102 ARG A CA 1
ATOM 704 C C . ARG A 1 102 ? 5.635 -0.807 12.069 1.00 89.50 102 ARG A C 1
ATOM 706 O O . ARG A 1 102 ? 4.868 -0.308 11.253 1.00 89.50 102 ARG A O 1
ATOM 713 N N . ASP A 1 103 ? 6.835 -1.285 11.771 1.00 92.50 103 ASP A N 1
ATOM 714 C CA . ASP A 1 103 ? 7.356 -1.331 10.408 1.00 92.50 103 ASP A CA 1
ATOM 715 C C . ASP A 1 103 ? 7.247 -2.750 9.840 1.00 92.50 103 ASP A C 1
ATOM 717 O O . ASP A 1 103 ? 7.554 -3.735 10.522 1.00 92.50 103 ASP A O 1
ATOM 721 N N . TRP A 1 104 ? 6.819 -2.857 8.585 1.00 94.38 104 TRP A N 1
ATOM 722 C CA . TRP A 1 104 ? 6.807 -4.100 7.825 1.00 94.38 104 TRP A CA 1
ATOM 723 C C . TRP A 1 104 ? 7.651 -3.934 6.566 1.00 94.38 104 TRP A C 1
ATOM 725 O O . TRP A 1 104 ? 7.268 -3.222 5.639 1.00 94.38 104 TRP A O 1
ATOM 735 N N . SER A 1 105 ? 8.801 -4.606 6.547 1.00 95.94 105 SER A N 1
ATOM 736 C CA . SER A 1 105 ? 9.727 -4.593 5.417 1.00 95.94 105 SER A CA 1
ATOM 737 C C . SER A 1 105 ? 9.774 -5.950 4.731 1.00 95.94 105 SER A C 1
ATOM 739 O O . SER A 1 105 ? 9.812 -6.993 5.390 1.00 95.94 105 SER A O 1
ATOM 741 N N . TYR A 1 106 ? 9.829 -5.936 3.407 1.00 96.69 106 TYR A N 1
ATOM 742 C CA . TYR A 1 106 ? 10.027 -7.123 2.587 1.00 96.69 106 TYR A CA 1
ATOM 743 C C . TYR A 1 106 ? 10.789 -6.773 1.312 1.00 96.69 106 TYR A C 1
ATOM 745 O O . TYR A 1 106 ? 10.897 -5.609 0.927 1.00 96.69 106 TYR A O 1
ATOM 753 N N . ARG A 1 107 ? 11.313 -7.810 0.657 1.00 96.81 107 ARG A N 1
ATOM 754 C CA . ARG A 1 107 ? 11.919 -7.709 -0.667 1.00 96.81 107 ARG A CA 1
ATOM 755 C C . ARG A 1 107 ? 11.008 -8.350 -1.696 1.00 96.81 107 ARG A C 1
ATOM 757 O O . ARG A 1 107 ? 10.452 -9.420 -1.444 1.00 96.81 107 ARG A O 1
ATOM 764 N N . THR A 1 108 ? 10.888 -7.708 -2.844 1.00 96.19 108 THR A N 1
ATOM 765 C CA . THR A 1 108 ? 10.177 -8.226 -4.008 1.00 96.19 108 THR A CA 1
ATOM 766 C C . THR A 1 108 ? 11.079 -8.202 -5.237 1.00 96.19 108 THR A C 1
ATOM 768 O O . THR A 1 108 ? 12.034 -7.428 -5.284 1.00 96.19 108 THR A O 1
ATOM 771 N N . THR A 1 109 ? 10.791 -9.057 -6.214 1.00 95.12 109 THR A N 1
ATOM 772 C CA . THR A 1 109 ? 11.577 -9.198 -7.443 1.00 95.12 109 THR A CA 1
ATOM 773 C C .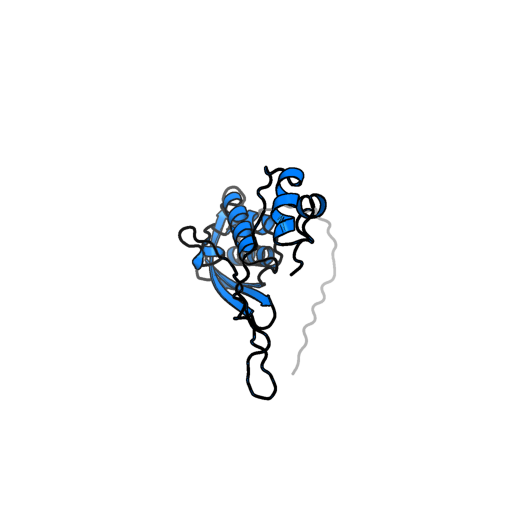 THR A 1 109 ? 10.682 -8.945 -8.648 1.00 95.12 109 THR A C 1
ATOM 775 O O . THR A 1 109 ? 9.610 -9.538 -8.783 1.00 95.12 109 THR A O 1
ATOM 778 N N . GLY A 1 110 ? 11.144 -8.081 -9.544 1.00 94.12 110 GLY A N 1
ATOM 779 C CA . GLY A 1 110 ? 10.517 -7.768 -10.819 1.00 94.12 110 GLY A CA 1
ATOM 780 C C . GLY A 1 110 ? 11.419 -8.093 -12.001 1.00 94.12 110 GLY A C 1
ATOM 781 O O . GLY A 1 110 ? 12.576 -8.493 -11.862 1.00 94.12 110 GLY A O 1
ATOM 782 N N . SER A 1 111 ? 10.879 -7.900 -13.199 1.00 93.94 111 SER A N 1
ATOM 783 C CA . SER A 1 111 ? 11.684 -7.866 -14.417 1.00 93.94 111 SER A CA 1
ATOM 784 C C . SER A 1 111 ? 11.213 -6.751 -15.328 1.00 93.94 111 SER A C 1
ATOM 786 O O . SER A 1 111 ? 10.042 -6.386 -15.302 1.00 93.94 111 SER A O 1
ATOM 788 N N . ALA A 1 112 ? 12.114 -6.216 -16.133 1.00 92.69 112 ALA A N 1
ATOM 789 C CA . ALA A 1 112 ? 11.820 -5.259 -17.172 1.00 92.69 112 ALA A CA 1
ATOM 790 C C . ALA A 1 112 ? 11.774 -5.955 -18.542 1.00 92.69 112 ALA A C 1
ATOM 792 O O . ALA A 1 112 ? 12.194 -7.103 -18.716 1.00 92.69 112 ALA A O 1
ATOM 793 N N . THR A 1 113 ? 11.191 -5.282 -19.521 1.00 91.50 113 THR A N 1
ATOM 794 C CA . THR A 1 113 ? 11.159 -5.711 -20.915 1.00 91.50 113 THR A CA 1
ATOM 795 C C . THR A 1 113 ? 11.099 -4.488 -21.808 1.00 91.50 113 THR A C 1
ATOM 797 O O . THR A 1 113 ? 10.458 -3.493 -21.473 1.00 91.50 113 THR A O 1
ATOM 800 N N . GLU A 1 114 ? 11.738 -4.574 -22.963 1.00 88.44 114 GLU A N 1
ATOM 801 C CA . GLU A 1 114 ? 11.617 -3.558 -24.000 1.00 88.44 114 GLU A CA 1
ATOM 802 C C . GLU A 1 114 ? 10.233 -3.654 -24.662 1.00 88.44 114 GLU A C 1
ATOM 804 O O . GLU A 1 114 ? 9.785 -4.748 -25.026 1.00 88.44 114 GLU A O 1
ATOM 809 N N . ASP A 1 115 ? 9.542 -2.521 -24.788 1.00 81.44 115 ASP A N 1
ATOM 810 C CA . ASP A 1 115 ? 8.366 -2.374 -25.639 1.00 81.44 115 ASP A CA 1
ATOM 811 C C . ASP A 1 115 ? 8.822 -1.967 -27.054 1.00 81.44 115 ASP A C 1
ATOM 813 O O . ASP A 1 115 ? 9.245 -0.822 -27.257 1.00 81.44 115 ASP A O 1
ATOM 817 N N . PRO A 1 116 ? 8.707 -2.867 -28.050 1.00 74.31 116 PRO A N 1
ATOM 818 C CA . PRO A 1 116 ? 9.146 -2.595 -29.415 1.00 74.31 116 PRO A CA 1
ATOM 819 C C . PRO A 1 116 ? 8.305 -1.528 -30.133 1.00 74.31 116 PRO A C 1
ATOM 821 O O . PRO A 1 116 ? 8.748 -1.001 -31.152 1.00 74.31 116 PRO A O 1
ATOM 824 N N . GLU A 1 117 ? 7.095 -1.219 -29.659 1.00 75.62 117 GLU A N 1
ATOM 825 C CA . GLU A 1 117 ? 6.231 -0.197 -30.261 1.00 75.62 117 GLU A CA 1
ATOM 826 C C . GLU A 1 117 ? 6.549 1.208 -29.739 1.00 75.62 117 GLU A C 1
ATOM 828 O O . GLU A 1 117 ? 6.388 2.191 -30.467 1.00 75.62 117 GLU A O 1
ATOM 833 N N . ALA A 1 118 ? 7.004 1.301 -28.488 1.00 70.62 118 ALA A N 1
ATOM 834 C CA . ALA A 1 118 ? 7.278 2.562 -27.805 1.00 70.62 118 ALA A CA 1
ATOM 835 C C . ALA A 1 118 ? 8.772 2.924 -27.731 1.00 70.62 118 ALA A C 1
ATOM 837 O O . ALA A 1 118 ? 9.079 4.029 -27.288 1.00 70.62 118 ALA A O 1
ATOM 838 N N . ASP A 1 119 ? 9.672 2.025 -28.155 1.00 76.12 119 ASP A N 1
ATOM 839 C CA . ASP A 1 119 ? 11.135 2.169 -28.015 1.00 76.12 119 ASP A CA 1
ATOM 840 C C . ASP A 1 119 ? 11.526 2.511 -26.562 1.00 76.12 119 ASP A C 1
ATOM 842 O O . ASP A 1 119 ? 12.347 3.387 -26.288 1.00 76.12 119 ASP A O 1
ATOM 846 N N . ALA A 1 120 ? 10.838 1.871 -25.609 1.00 82.44 120 ALA A N 1
ATOM 847 C CA . ALA A 1 120 ? 10.904 2.189 -24.187 1.00 82.44 120 ALA A CA 1
ATOM 848 C C . ALA A 1 120 ? 10.894 0.920 -23.333 1.00 82.44 120 ALA A C 1
ATOM 850 O O . ALA A 1 120 ? 10.221 -0.058 -23.653 1.00 82.44 120 ALA A O 1
ATOM 851 N N . TRP A 1 121 ? 11.606 0.952 -22.209 1.00 89.69 121 TRP A N 1
ATOM 852 C CA . TRP A 1 121 ? 11.579 -0.127 -21.226 1.00 89.69 121 TRP A CA 1
ATOM 853 C C . TRP A 1 121 ? 10.347 -0.018 -20.336 1.00 89.69 121 TRP A C 1
ATOM 855 O O . TRP A 1 121 ? 9.936 1.076 -19.955 1.00 89.69 121 TRP A O 1
ATOM 865 N N . ARG A 1 122 ? 9.765 -1.166 -19.994 1.00 93.12 122 ARG A N 1
ATOM 866 C CA . ARG A 1 122 ? 8.649 -1.275 -19.055 1.00 93.12 122 ARG A CA 1
ATOM 867 C C . ARG A 1 122 ? 8.887 -2.385 -18.053 1.00 93.12 122 ARG A C 1
ATOM 869 O O . ARG A 1 122 ? 9.477 -3.412 -18.382 1.00 93.12 122 ARG A O 1
ATOM 876 N N . VAL A 1 123 ? 8.356 -2.221 -16.851 1.00 95.44 123 VAL A N 1
ATOM 877 C CA . VAL A 1 123 ? 8.252 -3.304 -15.874 1.00 95.44 123 VAL A CA 1
ATOM 878 C C . VAL A 1 123 ? 7.272 -4.348 -16.410 1.00 95.44 123 VAL A C 1
ATOM 880 O O . VAL A 1 123 ? 6.115 -4.041 -16.704 1.00 95.44 123 VAL A O 1
ATOM 883 N N . ARG A 1 124 ? 7.719 -5.597 -16.545 1.00 95.31 124 ARG A N 1
ATOM 884 C CA . ARG A 1 124 ? 6.852 -6.731 -16.863 1.00 95.31 124 ARG A CA 1
ATOM 885 C C . ARG A 1 124 ? 5.863 -6.900 -15.718 1.00 95.31 124 ARG A C 1
ATOM 887 O O . ARG A 1 124 ? 6.244 -7.268 -14.610 1.00 95.31 124 ARG A O 1
ATOM 894 N N . TRP A 1 125 ? 4.605 -6.604 -16.009 1.00 96.69 125 TRP A N 1
ATOM 895 C CA . TRP A 1 125 ? 3.554 -6.594 -15.013 1.00 96.69 125 TRP A CA 1
ATOM 896 C C . TRP A 1 125 ? 3.227 -8.010 -14.533 1.00 96.69 125 TRP A C 1
ATOM 898 O O . TRP A 1 125 ? 2.864 -8.881 -15.324 1.00 96.69 125 TRP A O 1
ATOM 908 N N . ASP A 1 126 ? 3.326 -8.195 -13.223 1.00 95.56 126 ASP A N 1
ATOM 909 C CA . ASP A 1 126 ? 2.746 -9.279 -12.439 1.00 95.56 126 ASP A CA 1
ATOM 910 C C . ASP A 1 126 ? 2.483 -8.695 -11.039 1.00 95.56 126 ASP A C 1
ATOM 912 O O . ASP A 1 126 ? 3.370 -8.004 -10.533 1.00 95.56 126 ASP A O 1
ATOM 916 N N . PRO A 1 127 ? 1.328 -8.928 -10.386 1.00 96.44 127 PRO A N 1
ATOM 917 C CA . PRO A 1 127 ? 1.071 -8.418 -9.036 1.00 96.44 127 PRO A CA 1
ATOM 918 C C . PRO A 1 127 ? 2.178 -8.746 -8.026 1.00 96.44 127 PRO A C 1
ATOM 920 O O . PRO A 1 127 ? 2.399 -7.975 -7.089 1.00 96.44 127 PRO A O 1
ATOM 923 N N . THR A 1 128 ? 2.921 -9.841 -8.227 1.00 96.69 128 THR A N 1
ATOM 924 C CA . THR A 1 128 ? 4.044 -10.196 -7.359 1.00 96.69 128 THR A CA 1
ATOM 925 C C . THR A 1 128 ? 5.171 -9.173 -7.378 1.00 96.69 128 THR A C 1
ATOM 927 O O . THR A 1 128 ? 5.938 -9.152 -6.426 1.00 96.69 128 THR A O 1
ATOM 930 N N . VAL A 1 129 ? 5.270 -8.304 -8.395 1.00 96.56 129 VAL A N 1
ATOM 931 C CA . VAL A 1 129 ? 6.259 -7.210 -8.423 1.00 96.56 129 VAL A CA 1
ATOM 932 C C . VAL A 1 129 ? 6.034 -6.202 -7.298 1.00 96.56 129 VAL A C 1
ATOM 934 O O . VAL A 1 129 ? 6.992 -5.597 -6.833 1.00 96.56 129 VAL A O 1
ATOM 937 N N . LEU A 1 130 ? 4.793 -6.049 -6.823 1.00 96.44 130 LEU A N 1
ATOM 938 C CA . LEU A 1 130 ? 4.472 -5.186 -5.687 1.00 96.44 130 LEU A CA 1
ATOM 939 C C . LEU A 1 130 ? 4.752 -5.891 -4.359 1.00 96.44 130 LEU A C 1
ATOM 941 O O . LEU A 1 130 ? 5.325 -5.296 -3.455 1.00 96.44 130 LEU A O 1
ATOM 945 N N . SER A 1 131 ? 4.355 -7.161 -4.238 1.00 95.56 131 SER A N 1
ATOM 946 C CA . SER A 1 131 ? 4.626 -7.998 -3.068 1.00 95.56 131 SER A CA 1
ATOM 947 C C . SER A 1 131 ? 4.503 -9.484 -3.420 1.00 95.56 131 SER A C 1
ATOM 949 O O . SER A 1 131 ? 3.518 -9.859 -4.062 1.00 95.56 131 SER A O 1
ATOM 951 N N . PRO A 1 132 ? 5.408 -10.364 -2.946 1.00 94.38 132 PRO A N 1
ATOM 952 C CA . PRO A 1 132 ? 5.332 -11.805 -3.209 1.00 94.38 132 PRO A CA 1
ATOM 953 C C . PRO A 1 132 ? 4.006 -12.447 -2.776 1.00 94.38 132 PRO A C 1
ATOM 955 O O . PRO A 1 132 ? 3.559 -13.424 -3.374 1.00 94.38 132 PRO A O 1
ATOM 958 N N . GLU A 1 133 ? 3.363 -11.879 -1.755 1.00 92.19 133 GLU A N 1
ATOM 959 C CA . GLU A 1 133 ? 2.114 -12.381 -1.177 1.00 92.19 133 GLU A CA 1
ATOM 960 C C . GLU A 1 133 ? 0.883 -12.117 -2.061 1.00 92.19 133 GLU A C 1
ATOM 962 O O . GLU A 1 133 ? -0.171 -12.688 -1.805 1.00 92.19 133 GLU A O 1
ATOM 967 N N . LEU A 1 134 ? 0.991 -11.302 -3.120 1.00 92.69 134 LEU A N 1
ATOM 968 C CA . LEU A 1 134 ? -0.107 -11.034 -4.067 1.00 92.69 134 LEU A CA 1
ATOM 969 C C . LEU A 1 134 ? -0.271 -12.129 -5.138 1.00 92.69 134 LEU A C 1
ATOM 971 O O . LEU A 1 134 ? -1.155 -12.050 -5.998 1.00 92.69 134 LEU A O 1
ATOM 975 N N . ALA A 1 135 ? 0.558 -13.174 -5.091 1.00 87.81 135 ALA A N 1
ATOM 976 C CA . ALA A 1 135 ? 0.448 -14.318 -5.984 1.00 87.81 135 ALA A CA 1
ATOM 977 C C . ALA A 1 135 ? -0.955 -14.953 -5.922 1.00 87.81 135 ALA A C 1
ATOM 979 O O . ALA A 1 135 ? -1.559 -15.105 -4.861 1.00 87.81 135 ALA A O 1
ATOM 980 N N . GLY A 1 136 ? -1.487 -15.361 -7.077 1.00 83.69 136 GLY A N 1
ATOM 981 C CA . GLY A 1 136 ? -2.787 -16.040 -7.142 1.00 83.69 136 GLY A CA 1
ATOM 982 C C . GLY A 1 136 ? -4.006 -15.148 -6.865 1.00 83.69 136 GLY A C 1
ATOM 983 O O . GLY A 1 136 ? -5.096 -15.686 -6.677 1.00 83.69 136 GLY A O 1
ATOM 984 N N . GLY A 1 137 ? -3.847 -13.818 -6.867 1.00 83.94 137 GLY A N 1
ATOM 985 C CA . GLY A 1 137 ? -4.948 -12.863 -6.690 1.00 83.94 137 GLY A CA 1
ATOM 986 C C . GLY A 1 137 ? -5.322 -12.595 -5.231 1.00 83.94 137 GLY A C 1
ATOM 987 O O . GLY A 1 137 ? -6.464 -12.235 -4.952 1.00 83.94 137 GLY A O 1
ATOM 988 N N . ALA A 1 138 ? -4.390 -12.811 -4.303 1.00 89.38 138 ALA A N 1
ATOM 989 C CA . ALA A 1 138 ? -4.556 -12.416 -2.910 1.00 89.38 138 ALA A CA 1
ATOM 990 C C . ALA A 1 138 ? -4.569 -10.883 -2.751 1.00 89.38 138 ALA A C 1
ATOM 992 O O . ALA A 1 138 ? -4.107 -10.147 -3.623 1.00 89.38 138 ALA A O 1
ATOM 993 N N . SER A 1 139 ? -5.090 -10.412 -1.619 1.00 90.25 139 SER A N 1
ATOM 994 C CA . SER A 1 139 ? -5.062 -9.010 -1.201 1.00 90.25 139 SER A CA 1
ATOM 995 C C . SER A 1 139 ? -4.305 -8.861 0.118 1.00 90.25 139 SER A C 1
ATOM 997 O O . SER A 1 139 ? -4.210 -9.803 0.907 1.00 90.25 139 SER A O 1
ATOM 999 N N . LEU A 1 140 ? -3.761 -7.668 0.352 1.00 92.50 140 LEU A N 1
ATOM 1000 C CA . LEU A 1 140 ? -3.052 -7.314 1.577 1.00 92.50 140 LEU A CA 1
ATOM 1001 C C . LEU A 1 140 ? -3.848 -6.254 2.332 1.00 92.50 140 LEU A C 1
ATOM 1003 O O . LEU A 1 140 ? -4.206 -5.231 1.760 1.00 92.50 140 LEU A O 1
ATOM 1007 N N . GLU A 1 141 ? -4.108 -6.506 3.612 1.00 92.88 141 GLU A N 1
ATOM 1008 C CA . GLU A 1 141 ? -4.857 -5.602 4.484 1.00 92.88 141 GLU A CA 1
ATOM 1009 C C . GLU A 1 141 ? -4.135 -5.424 5.821 1.00 92.88 141 GLU A C 1
ATOM 1011 O O . GLU A 1 141 ? -3.699 -6.401 6.441 1.00 92.88 141 GLU A O 1
ATOM 1016 N N . TYR A 1 142 ? -4.026 -4.180 6.288 1.00 90.94 142 TYR A N 1
ATOM 1017 C CA . TYR A 1 142 ? -3.514 -3.873 7.618 1.00 90.94 142 TYR A CA 1
ATOM 1018 C C . TYR A 1 142 ? -4.671 -3.778 8.619 1.00 90.94 142 TYR A C 1
ATOM 1020 O O . TYR A 1 142 ? -5.501 -2.872 8.567 1.00 90.94 142 TYR A O 1
ATOM 1028 N N . LEU A 1 143 ? -4.711 -4.719 9.564 1.00 86.56 143 LEU A N 1
ATOM 1029 C CA . LEU A 1 143 ? -5.725 -4.777 10.615 1.00 86.56 143 LEU A CA 1
ATOM 1030 C C . LEU A 1 143 ? -5.099 -4.462 11.972 1.00 86.56 143 LEU A C 1
ATOM 1032 O O . LEU A 1 143 ? -4.108 -5.073 12.376 1.00 86.56 143 LEU A O 1
ATOM 1036 N N . THR A 1 144 ? -5.714 -3.549 12.721 1.00 78.44 144 THR A N 1
ATOM 1037 C CA . THR A 1 144 ? -5.322 -3.281 14.104 1.00 78.44 144 THR A CA 1
ATOM 1038 C C . THR A 1 144 ? -6.098 -4.195 15.047 1.00 78.44 144 THR A C 1
ATOM 1040 O O . THR A 1 144 ? -7.326 -4.215 15.080 1.00 78.44 144 THR A O 1
ATOM 1043 N N . THR A 1 145 ? -5.380 -4.968 15.859 1.00 73.88 145 THR A N 1
ATOM 1044 C CA . THR A 1 145 ? -5.992 -5.663 16.993 1.00 73.88 145 THR A CA 1
ATOM 1045 C C . THR A 1 145 ? -5.936 -4.750 18.207 1.00 73.88 145 THR A C 1
ATOM 1047 O O . THR A 1 145 ? -4.862 -4.528 18.772 1.00 73.88 145 THR A O 1
ATOM 1050 N N . VAL A 1 146 ? -7.082 -4.222 18.626 1.00 70.25 146 VAL A N 1
ATOM 1051 C CA . VAL A 1 146 ? -7.184 -3.524 19.911 1.00 70.25 146 VAL A CA 1
ATOM 1052 C C . VAL A 1 146 ? -7.077 -4.569 21.025 1.00 70.25 146 VAL A C 1
ATOM 1054 O O . VAL A 1 146 ? -7.719 -5.619 20.973 1.00 70.25 146 VAL A O 1
ATOM 1057 N N . GLY A 1 147 ? -6.218 -4.320 22.016 1.00 70.50 147 GLY A N 1
ATOM 1058 C CA . GLY A 1 147 ? -6.109 -5.189 23.188 1.00 70.50 147 GLY A CA 1
ATOM 1059 C C . GLY A 1 147 ? -7.411 -5.220 23.996 1.00 70.50 147 GLY A C 1
ATOM 1060 O O . GLY A 1 147 ? -8.237 -4.316 23.889 1.00 70.50 147 GLY A O 1
ATOM 1061 N N . ALA A 1 148 ? -7.584 -6.243 24.838 1.00 77.06 148 ALA A N 1
ATOM 1062 C CA . ALA A 1 148 ? -8.742 -6.313 25.728 1.00 77.06 148 ALA A CA 1
ATOM 1063 C C . ALA A 1 148 ? -8.826 -5.047 26.614 1.00 77.06 148 ALA A C 1
ATOM 1065 O O . ALA A 1 148 ? -7.788 -4.614 27.134 1.00 77.06 148 ALA A O 1
ATOM 1066 N N . PRO A 1 149 ? -10.023 -4.460 26.822 1.00 78.12 149 PRO A N 1
ATOM 1067 C CA . PRO A 1 149 ? -10.166 -3.262 27.639 1.00 78.12 149 PRO A CA 1
ATOM 1068 C C . PRO A 1 149 ? -9.624 -3.484 29.058 1.00 78.12 149 PRO A C 1
ATOM 1070 O O . PRO A 1 149 ? -9.850 -4.546 29.653 1.00 78.12 149 PRO A O 1
ATOM 1073 N N . PRO A 1 150 ? -8.924 -2.500 29.648 1.00 82.50 150 PRO A N 1
ATOM 1074 C CA . PRO A 1 150 ? -8.371 -2.660 30.983 1.00 82.50 150 PRO A CA 1
ATOM 1075 C C . PRO A 1 150 ? -9.484 -2.773 32.033 1.00 82.50 150 PRO A C 1
ATOM 1077 O O . PRO A 1 150 ? -10.520 -2.115 31.954 1.00 82.50 150 PRO A O 1
ATOM 1080 N N . THR A 1 151 ? -9.235 -3.574 33.070 1.00 90.69 151 THR A N 1
ATOM 1081 C CA . THR A 1 151 ? -10.062 -3.592 34.284 1.00 90.69 151 THR A CA 1
ATOM 1082 C C . THR A 1 151 ? -9.404 -2.720 35.353 1.00 90.69 151 THR A C 1
ATOM 1084 O O . THR A 1 151 ? -8.246 -2.926 35.714 1.00 90.69 151 THR A O 1
ATOM 1087 N N . ILE A 1 152 ? -10.136 -1.737 35.867 1.00 91.38 152 ILE A N 1
ATOM 1088 C CA . ILE A 1 152 ? -9.736 -0.874 36.980 1.00 91.38 152 ILE A CA 1
ATOM 1089 C C . ILE A 1 152 ? -10.134 -1.558 38.289 1.00 91.38 152 ILE A C 1
ATOM 1091 O O . ILE A 1 152 ? -11.282 -1.971 38.447 1.00 91.38 152 ILE A O 1
ATOM 1095 N N . PHE A 1 153 ? -9.210 -1.628 39.248 1.00 95.06 153 PHE A N 1
ATOM 1096 C CA . PHE A 1 153 ? -9.430 -2.227 40.568 1.00 95.06 153 PHE A CA 1
ATOM 1097 C C . PHE A 1 153 ? -9.436 -1.170 41.682 1.00 95.06 153 PHE A C 1
ATOM 1099 O O . PHE A 1 153 ? -8.775 -0.136 41.581 1.00 95.06 153 PHE A O 1
ATOM 1106 N N . ASP A 1 154 ? -10.163 -1.433 42.768 1.00 94.12 154 ASP A N 1
ATOM 1107 C CA . ASP A 1 154 ? -10.110 -0.630 43.992 1.00 94.12 154 ASP A CA 1
ATOM 1108 C C . ASP A 1 154 ? -8.853 -0.934 44.839 1.00 94.12 154 ASP A C 1
ATOM 1110 O O . ASP A 1 154 ? -8.063 -1.831 44.538 1.00 94.12 154 ASP A O 1
ATOM 1114 N N . ARG A 1 155 ? -8.669 -0.217 45.962 1.00 94.56 155 ARG A N 1
ATOM 1115 C CA . ARG A 1 155 ? -7.514 -0.423 46.866 1.00 94.56 155 ARG A CA 1
ATOM 1116 C C . ARG A 1 155 ? -7.420 -1.823 47.488 1.00 94.56 155 ARG A C 1
ATOM 1118 O O . ARG A 1 155 ? -6.401 -2.136 48.097 1.00 94.56 155 ARG A O 1
ATOM 1125 N N . ALA A 1 156 ? -8.501 -2.598 47.455 1.00 95.56 156 ALA A N 1
ATOM 1126 C CA . ALA A 1 156 ? -8.586 -3.949 47.998 1.00 95.56 156 ALA A CA 1
ATOM 1127 C C . ALA A 1 156 ? -8.460 -5.017 46.893 1.00 95.56 156 ALA A C 1
ATOM 1129 O O . ALA A 1 156 ? -8.576 -6.203 47.192 1.00 95.56 156 ALA A O 1
ATOM 1130 N N . GLY A 1 157 ? -8.223 -4.610 45.639 1.00 91.94 157 GLY A N 1
ATOM 1131 C CA . GLY A 1 157 ? -8.086 -5.499 44.487 1.00 91.94 157 GLY A CA 1
ATOM 1132 C C . GLY A 1 157 ? -9.415 -5.964 43.887 1.00 91.94 157 GLY A C 1
ATOM 1133 O O . GLY A 1 157 ? -9.426 -6.935 43.135 1.00 91.94 157 GLY A O 1
ATOM 1134 N N . ARG A 1 158 ? -10.544 -5.319 44.207 1.00 94.62 158 ARG A N 1
ATOM 1135 C CA . ARG A 1 158 ? -11.857 -5.667 43.632 1.00 94.62 158 ARG A CA 1
ATOM 1136 C C . ARG A 1 158 ? -12.098 -4.883 42.341 1.00 94.62 158 ARG A C 1
ATOM 1138 O O . ARG A 1 158 ? -11.776 -3.696 42.315 1.00 94.62 158 ARG A O 1
ATOM 1145 N N . PRO A 1 159 ? -12.666 -5.497 41.289 1.00 91.31 159 PRO A N 1
ATOM 1146 C CA . PRO A 1 159 ? -12.935 -4.801 40.035 1.00 91.31 159 PRO A CA 1
ATOM 1147 C C . PRO A 1 159 ? -13.970 -3.688 40.250 1.00 91.31 159 PRO A C 1
ATOM 1149 O O . PRO A 1 159 ? -14.989 -3.898 40.907 1.00 91.31 159 PRO A O 1
ATOM 1152 N N . LEU A 1 160 ? -13.685 -2.506 39.710 1.00 90.81 160 LEU A N 1
ATOM 1153 C CA . LEU A 1 160 ? -14.512 -1.300 39.797 1.00 90.81 160 LEU A CA 1
ATOM 1154 C C . LEU A 1 160 ? -15.057 -0.904 38.422 1.00 90.81 160 LEU A C 1
ATOM 1156 O O . LEU A 1 160 ? -16.234 -0.580 38.303 1.00 90.81 160 LEU A O 1
ATOM 1160 N N . MET A 1 161 ? -14.225 -0.982 37.384 1.00 90.00 161 MET A N 1
ATOM 1161 C CA . MET A 1 161 ? -14.636 -0.830 35.986 1.00 90.00 161 MET A CA 1
ATOM 1162 C C . MET A 1 161 ? -13.928 -1.875 35.140 1.00 90.00 161 MET A C 1
ATOM 1164 O O . MET A 1 161 ? -12.784 -2.215 35.412 1.00 90.00 161 MET A O 1
ATOM 1168 N N . GLY A 1 162 ? -14.599 -2.365 34.114 1.00 88.81 162 GLY A N 1
ATOM 1169 C CA . GLY A 1 162 ? -14.051 -3.281 33.126 1.00 88.81 162 GLY A CA 1
ATOM 1170 C C . GLY A 1 162 ? -14.999 -3.346 31.940 1.00 88.81 162 GLY A C 1
ATOM 1171 O O . GLY A 1 162 ? -16.048 -2.694 31.952 1.00 88.81 162 GLY A O 1
ATOM 1172 N N . GLU A 1 163 ? -14.633 -4.129 30.932 1.00 86.81 163 GLU A N 1
ATOM 1173 C CA . GLU A 1 163 ? -15.504 -4.388 29.790 1.00 86.81 163 GLU A CA 1
ATOM 1174 C C . GLU A 1 163 ? -16.875 -4.902 30.253 1.00 86.81 163 GLU A C 1
ATOM 1176 O O . GLU A 1 163 ? -16.976 -5.748 31.149 1.00 86.81 163 GLU A O 1
ATOM 1181 N N . GLN A 1 164 ? -17.940 -4.362 29.661 1.00 82.94 164 GLN A N 1
ATOM 1182 C CA . GLN A 1 164 ? -19.312 -4.752 29.966 1.00 82.94 164 GLN A CA 1
ATOM 1183 C C . GLN A 1 164 ? -20.026 -5.140 28.680 1.00 82.94 164 GLN A C 1
ATOM 1185 O O . GLN A 1 164 ? -19.932 -4.447 27.670 1.00 82.94 164 GLN A O 1
ATOM 1190 N N . VAL A 1 165 ? -20.784 -6.233 28.735 1.00 83.44 165 VAL A N 1
ATOM 1191 C CA . VAL A 1 165 ? -21.653 -6.625 27.626 1.00 83.44 165 VAL A CA 1
ATOM 1192 C C . VAL A 1 165 ? -22.852 -5.682 27.607 1.00 83.44 165 VAL A C 1
ATOM 1194 O O . VAL A 1 165 ? -23.703 -5.733 28.496 1.00 83.44 165 VAL A O 1
ATOM 1197 N N . VAL A 1 166 ? -22.917 -4.822 26.592 1.00 86.38 166 VAL A N 1
ATOM 1198 C CA . VAL A 1 166 ? -24.044 -3.915 26.350 1.00 86.38 166 VAL A CA 1
ATOM 1199 C C . VAL A 1 166 ? -24.847 -4.437 25.165 1.00 86.38 166 VAL A C 1
ATOM 1201 O O . VAL A 1 166 ? -24.291 -4.791 24.130 1.00 86.38 166 VAL A O 1
ATOM 1204 N N . THR A 1 167 ? -26.170 -4.489 25.308 1.00 84.25 167 THR A N 1
ATOM 1205 C CA . THR A 1 167 ? -27.069 -4.779 24.186 1.00 84.25 167 THR A CA 1
ATOM 1206 C C . THR A 1 167 ? -27.582 -3.467 23.619 1.00 84.25 167 THR A C 1
ATOM 1208 O O . THR A 1 167 ? -28.350 -2.765 24.274 1.00 84.25 167 THR A O 1
ATOM 1211 N N . VAL A 1 168 ? -27.156 -3.145 22.401 1.00 84.31 168 VAL A N 1
ATOM 1212 C CA . VAL A 1 168 ? -27.707 -2.024 21.638 1.00 84.31 168 VAL A CA 1
ATOM 1213 C C . VAL A 1 168 ? -28.909 -2.532 20.850 1.00 84.31 168 VAL A C 1
ATOM 1215 O O . VAL A 1 168 ? -28.813 -3.519 20.123 1.00 84.31 168 VAL A O 1
ATOM 1218 N N . VAL A 1 169 ? -30.048 -1.864 21.009 1.00 82.69 169 VAL A N 1
ATOM 1219 C CA . VAL A 1 169 ? -31.263 -2.142 20.240 1.00 82.69 169 VAL A CA 1
ATOM 1220 C C . VAL A 1 169 ? -31.449 -1.002 19.254 1.00 82.69 169 VAL A C 1
ATOM 1222 O O . VAL A 1 169 ? -31.709 0.128 19.660 1.00 82.69 169 VAL A O 1
ATOM 1225 N N . ASN A 1 170 ? -31.309 -1.306 17.968 1.00 85.06 170 ASN A N 1
ATOM 1226 C CA . ASN A 1 170 ? -31.520 -0.337 16.901 1.00 85.06 170 ASN A CA 1
ATOM 1227 C C . ASN A 1 170 ? -32.964 -0.396 16.411 1.00 85.06 170 ASN A C 1
ATOM 1229 O O . ASN A 1 170 ? -33.555 -1.475 16.308 1.00 85.06 170 ASN A O 1
ATOM 1233 N N . LEU A 1 171 ? -33.514 0.771 16.093 1.00 84.88 171 LEU A N 1
ATOM 1234 C CA . LEU A 1 171 ? -34.789 0.876 15.403 1.00 84.88 171 LEU A CA 1
ATOM 1235 C C . LEU A 1 171 ? -34.546 0.765 13.895 1.00 84.88 171 LEU A C 1
ATOM 1237 O O . LEU A 1 171 ? -33.639 1.401 13.362 1.00 84.88 171 LEU A O 1
ATOM 1241 N N . ASP A 1 172 ? -35.348 -0.052 13.217 1.00 87.19 172 ASP A N 1
ATOM 1242 C CA . ASP A 1 172 ? -35.308 -0.140 11.759 1.00 87.19 172 ASP A CA 1
ATOM 1243 C C . ASP A 1 172 ? -35.694 1.208 11.127 1.00 87.19 172 ASP A C 1
ATOM 1245 O O . ASP A 1 172 ? -36.627 1.866 11.588 1.00 87.19 172 ASP A O 1
ATOM 1249 N N . ALA A 1 173 ? -35.006 1.607 10.054 1.00 84.00 173 ALA A N 1
ATOM 1250 C CA . ALA A 1 173 ? -35.216 2.905 9.405 1.00 84.00 173 ALA A CA 1
ATOM 1251 C C . ALA A 1 173 ? -36.627 3.085 8.812 1.00 84.00 173 ALA A C 1
ATOM 1253 O O . ALA A 1 173 ? -37.041 4.209 8.536 1.00 84.00 173 ALA A O 1
ATOM 1254 N N . THR A 1 174 ? -37.366 1.993 8.597 1.00 89.19 174 THR A N 1
ATOM 1255 C CA . THR A 1 174 ? -38.750 2.018 8.103 1.00 89.19 174 THR A CA 1
ATOM 1256 C C . THR A 1 174 ? -39.795 2.109 9.216 1.00 89.19 174 THR A C 1
ATOM 1258 O O . THR A 1 174 ? -40.982 2.275 8.924 1.00 89.19 174 THR A O 1
ATOM 1261 N N . ALA A 1 175 ? -39.394 1.998 10.486 1.00 88.06 175 ALA A N 1
ATOM 1262 C CA . ALA A 1 175 ? -40.315 2.047 11.614 1.00 88.06 175 ALA A CA 1
ATOM 1263 C C . ALA A 1 175 ? -40.765 3.483 11.927 1.00 88.06 175 ALA A C 1
ATOM 1265 O O . ALA A 1 175 ? -40.001 4.430 11.773 1.00 88.06 175 ALA A O 1
ATOM 1266 N N . ASP A 1 176 ? -42.001 3.638 12.416 1.00 91.38 176 ASP A N 1
ATOM 1267 C CA . ASP A 1 176 ? -42.551 4.931 12.840 1.00 91.38 176 ASP A CA 1
ATOM 1268 C C . ASP A 1 176 ? -42.118 5.269 14.284 1.00 91.38 176 ASP A C 1
ATOM 1270 O O . ASP A 1 176 ? -42.613 4.648 15.237 1.00 91.38 176 ASP A O 1
ATOM 1274 N N . PRO A 1 177 ? -41.246 6.275 14.491 1.00 90.31 177 PRO A N 1
ATOM 1275 C CA . PRO A 1 177 ? -40.776 6.659 15.819 1.00 90.31 177 PRO A CA 1
ATOM 1276 C C . PRO A 1 177 ? -41.905 7.142 16.734 1.00 90.31 177 PRO A C 1
ATOM 1278 O O . PRO A 1 177 ? -41.851 6.925 17.947 1.00 90.31 177 PRO A O 1
ATOM 1281 N N . ALA A 1 178 ? -42.949 7.767 16.175 1.00 91.50 178 ALA A N 1
ATOM 1282 C CA . ALA A 1 178 ? -44.080 8.280 16.944 1.00 91.50 178 ALA A CA 1
ATOM 1283 C C . ALA A 1 178 ? -44.953 7.149 17.504 1.00 91.50 178 ALA A C 1
ATOM 1285 O O . ALA A 1 178 ? -45.504 7.279 18.599 1.00 91.50 178 ALA A O 1
ATOM 1286 N N . ALA A 1 179 ? -45.037 6.024 16.789 1.00 91.06 179 ALA A N 1
ATOM 1287 C CA . ALA A 1 179 ? -45.730 4.828 17.256 1.00 91.06 179 ALA A CA 1
ATOM 1288 C C . ALA A 1 179 ? -44.905 4.035 18.288 1.00 91.06 179 ALA A C 1
ATOM 1290 O O . ALA A 1 179 ? -45.470 3.460 19.220 1.00 91.06 179 ALA A O 1
ATOM 1291 N N . VAL A 1 180 ? -43.575 4.009 18.143 1.00 90.44 180 VAL A N 1
ATOM 1292 C CA . VAL A 1 180 ? -42.672 3.179 18.965 1.00 90.44 180 VAL A CA 1
ATOM 1293 C C . VAL A 1 180 ? -42.269 3.853 20.282 1.00 90.44 180 VAL A C 1
ATOM 1295 O O . VAL A 1 180 ? -42.229 3.190 21.323 1.00 90.44 180 VAL A O 1
ATOM 1298 N N . ALA A 1 181 ? -42.022 5.166 20.280 1.00 91.50 181 ALA A N 1
ATOM 1299 C CA . ALA A 1 181 ? -41.617 5.921 21.468 1.00 91.50 181 ALA A CA 1
ATOM 1300 C C . ALA A 1 181 ? -42.492 5.694 22.719 1.00 91.50 181 ALA A C 1
ATOM 1302 O O . ALA A 1 181 ? -41.923 5.417 23.776 1.00 91.50 181 ALA A O 1
ATOM 1303 N N . PRO A 1 182 ? -43.843 5.746 22.666 1.00 92.12 182 PRO A N 1
ATOM 1304 C CA . PRO A 1 182 ? -44.664 5.559 23.866 1.00 92.12 182 PRO A CA 1
ATOM 1305 C C . PRO A 1 182 ? -44.560 4.147 24.458 1.00 92.12 182 PRO A C 1
ATOM 1307 O O . PRO A 1 182 ? -44.732 3.981 25.664 1.00 92.12 182 PRO A O 1
ATOM 1310 N N . VAL A 1 183 ? -44.250 3.134 23.640 1.00 91.88 183 VAL A N 1
ATOM 1311 C CA . VAL A 1 183 ? -44.014 1.765 24.122 1.00 91.88 183 VAL A CA 1
ATOM 1312 C C . VAL A 1 183 ? -42.679 1.702 24.861 1.00 91.88 183 VAL A C 1
ATOM 1314 O O . VAL A 1 183 ? -42.618 1.194 25.982 1.00 91.88 183 VAL A O 1
ATOM 1317 N N . LEU A 1 184 ? -41.621 2.270 24.277 1.00 90.06 184 LEU A N 1
ATOM 1318 C CA . LEU A 1 184 ? -40.280 2.273 24.868 1.00 90.06 184 LEU A CA 1
ATOM 1319 C C . LEU A 1 184 ? -40.176 3.154 26.116 1.00 90.06 184 LEU A C 1
ATOM 1321 O O . LEU A 1 184 ? -39.460 2.790 27.046 1.00 90.06 184 LEU A O 1
ATOM 1325 N N . ALA A 1 185 ? -40.943 4.244 26.192 1.00 89.81 185 ALA A N 1
ATOM 1326 C CA . ALA A 1 185 ? -40.986 5.141 27.348 1.00 89.81 185 ALA A CA 1
ATOM 1327 C C . ALA A 1 185 ? -41.415 4.439 28.652 1.00 89.81 185 ALA A C 1
ATOM 1329 O O . ALA A 1 185 ? -41.112 4.920 29.743 1.00 89.81 185 ALA A O 1
ATOM 1330 N N . THR A 1 186 ? -42.084 3.283 28.561 1.00 90.50 186 THR A N 1
ATOM 1331 C CA . THR A 1 186 ? -42.423 2.460 29.737 1.00 90.50 186 THR A CA 1
ATOM 1332 C C . THR A 1 186 ? -41.201 1.804 30.383 1.00 90.50 186 THR A C 1
ATOM 1334 O O . THR A 1 186 ? -41.210 1.542 31.585 1.00 90.50 186 THR A O 1
ATOM 1337 N N . VAL A 1 187 ? -40.151 1.555 29.597 1.00 88.50 187 VAL A N 1
ATOM 1338 C CA . VAL A 1 187 ? -38.905 0.912 30.031 1.00 88.50 187 VAL A CA 1
ATOM 1339 C C . VAL A 1 187 ? -37.802 1.954 30.211 1.00 88.50 187 VAL A C 1
ATOM 1341 O O . VAL A 1 187 ? -37.074 1.921 31.201 1.00 88.50 187 VAL A O 1
ATOM 1344 N N . VAL A 1 188 ? -37.697 2.898 29.272 1.00 88.88 188 VAL A N 1
ATOM 1345 C CA . VAL A 1 188 ? -36.697 3.969 29.256 1.00 88.88 188 VAL A CA 1
ATOM 1346 C C . VAL A 1 188 ? -37.420 5.311 29.085 1.00 88.88 188 VAL A C 1
ATOM 1348 O O . VAL A 1 188 ? -37.658 5.743 27.958 1.00 88.88 188 VAL A O 1
ATOM 1351 N N . PRO A 1 189 ? -37.774 6.002 30.183 1.00 90.12 189 PRO A N 1
ATOM 1352 C CA . PRO A 1 189 ? -38.665 7.167 30.150 1.00 90.12 189 PRO A CA 1
ATOM 1353 C C . PRO A 1 189 ? -38.079 8.394 29.441 1.00 90.12 189 PRO A C 1
ATOM 1355 O O . PRO A 1 189 ? -38.796 9.359 29.194 1.00 90.12 189 PRO A O 1
ATOM 1358 N N . THR A 1 190 ? -36.785 8.374 29.120 1.00 89.38 190 THR A N 1
ATOM 1359 C CA . THR A 1 190 ? -36.105 9.428 28.363 1.00 89.38 190 THR A CA 1
ATOM 1360 C C . THR A 1 190 ? -36.211 9.255 26.847 1.00 89.38 190 THR A C 1
ATOM 1362 O O . THR A 1 190 ? -35.839 10.177 26.131 1.00 89.38 190 THR A O 1
ATOM 1365 N N . ILE A 1 191 ? -36.693 8.109 26.345 1.00 88.81 191 ILE A N 1
ATOM 1366 C CA . ILE A 1 191 ? -36.887 7.894 24.905 1.00 88.81 19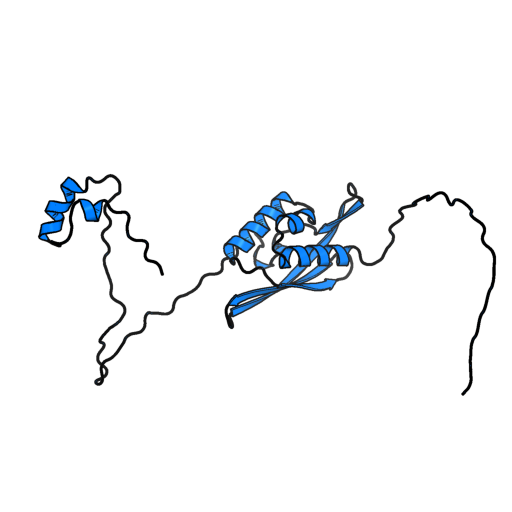1 ILE A CA 1
ATOM 1367 C C . ILE A 1 191 ? -38.139 8.640 24.432 1.00 88.81 191 ILE A C 1
ATOM 1369 O O . ILE A 1 191 ? -39.245 8.406 24.921 1.00 88.81 191 ILE A O 1
ATOM 1373 N N . THR A 1 192 ? -37.963 9.510 23.438 1.00 90.25 192 THR A N 1
ATOM 1374 C CA . THR A 1 192 ? -39.023 10.261 22.753 1.00 90.25 192 THR A CA 1
ATOM 1375 C C . THR A 1 192 ? -39.012 9.965 21.251 1.00 90.25 192 THR A C 1
ATOM 1377 O O . THR A 1 192 ? -38.049 9.418 20.714 1.00 90.25 192 THR A O 1
ATOM 1380 N N . ALA A 1 193 ? -40.084 10.333 20.542 1.00 88.94 193 ALA A N 1
ATOM 1381 C CA . ALA A 1 193 ? -40.131 10.192 19.084 1.00 88.94 193 ALA A CA 1
ATOM 1382 C C . ALA A 1 193 ? -39.033 11.021 18.395 1.00 88.94 193 ALA A C 1
ATOM 1384 O O . ALA A 1 193 ? -38.472 10.589 17.396 1.00 88.94 193 ALA A O 1
ATOM 1385 N N . GLU A 1 194 ? -38.700 12.180 18.970 1.00 87.50 194 GLU A N 1
ATOM 1386 C CA . GLU A 1 194 ? -37.637 13.064 18.491 1.00 87.50 194 GLU A CA 1
ATOM 1387 C C . GLU A 1 194 ? -36.257 12.416 18.669 1.00 87.50 194 GLU A C 1
ATOM 1389 O O . GLU A 1 194 ? -35.520 12.307 17.695 1.00 87.50 194 GLU A O 1
ATOM 1394 N N . SER A 1 195 ? -35.956 11.842 19.844 1.00 86.31 195 SER A N 1
ATOM 1395 C CA . SER A 1 195 ? -34.675 11.150 20.083 1.00 86.31 195 SER A CA 1
ATOM 1396 C C . SER A 1 195 ? -34.483 9.886 19.237 1.00 86.31 195 SER A C 1
ATOM 1398 O O . SER A 1 195 ? -33.362 9.432 19.054 1.00 86.31 195 SER A O 1
ATOM 1400 N N . LEU A 1 196 ? -35.577 9.277 18.765 1.00 86.00 196 LEU A N 1
ATOM 1401 C CA . LEU A 1 196 ? -35.541 8.114 17.868 1.00 86.00 196 LEU A CA 1
ATOM 1402 C C . LEU A 1 196 ? -35.419 8.508 16.388 1.00 86.00 196 LEU A C 1
ATOM 1404 O O . LEU A 1 196 ? -35.052 7.668 15.571 1.00 86.00 196 LEU A O 1
ATOM 1408 N N . ALA A 1 197 ? -35.770 9.747 16.039 1.00 83.56 197 ALA A N 1
ATOM 1409 C CA . ALA A 1 197 ? -35.682 10.276 14.681 1.00 83.56 197 ALA A CA 1
ATOM 1410 C C . ALA A 1 197 ? -34.341 10.976 14.406 1.00 83.56 197 ALA A C 1
ATOM 1412 O O . ALA A 1 197 ? -33.989 11.189 13.244 1.00 83.56 197 ALA A O 1
ATOM 1413 N N . GLU A 1 198 ? -33.595 11.343 15.452 1.00 78.06 198 GLU A N 1
ATOM 1414 C CA . GLU A 1 198 ? -32.237 11.852 15.301 1.00 78.06 198 GLU A CA 1
ATOM 1415 C C . GLU A 1 198 ? -31.312 10.754 14.751 1.00 78.06 198 GLU A C 1
ATOM 1417 O O . GLU A 1 198 ? -31.330 9.621 15.244 1.00 78.06 198 GLU A O 1
ATOM 1422 N N . PRO A 1 199 ? -30.478 11.056 13.735 1.00 63.34 199 PRO A N 1
ATOM 1423 C CA . PRO A 1 199 ? -29.427 10.135 13.335 1.00 63.34 199 PRO A CA 1
ATOM 1424 C C . PRO A 1 199 ? -28.526 9.882 14.550 1.00 63.34 199 PRO A C 1
ATOM 1426 O O . PRO A 1 199 ? -28.246 10.831 15.291 1.00 63.34 199 PRO A O 1
ATOM 1429 N N . PRO A 1 200 ? -28.068 8.636 14.778 1.00 60.25 200 PRO A N 1
ATOM 1430 C CA . PRO A 1 200 ? -27.208 8.347 15.913 1.00 60.25 200 PRO A CA 1
ATOM 1431 C C . PRO A 1 200 ? -26.031 9.318 15.882 1.00 60.25 200 PRO A C 1
ATOM 1433 O O . PRO A 1 200 ? -25.372 9.467 14.849 1.00 60.25 200 PRO A O 1
ATOM 1436 N N . ALA A 1 201 ? -25.801 10.016 16.998 1.00 50.97 201 ALA A N 1
ATOM 1437 C CA 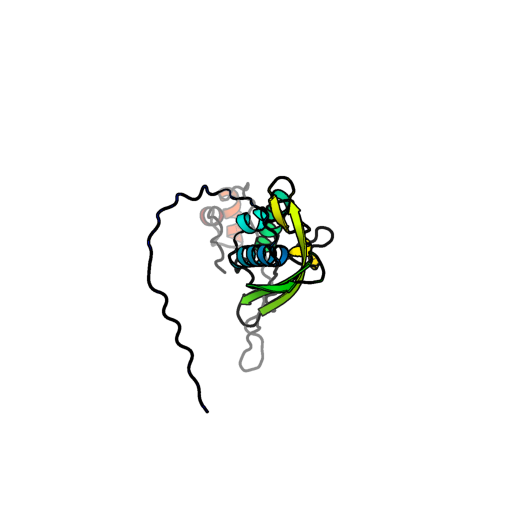. ALA A 1 201 ? -24.612 10.834 17.153 1.00 50.97 201 ALA A CA 1
ATOM 1438 C C . ALA A 1 201 ? -23.424 9.929 16.835 1.00 50.97 201 ALA A C 1
ATOM 1440 O O . ALA A 1 201 ? -23.236 8.914 17.506 1.00 50.97 201 ALA A O 1
ATOM 1441 N N . ALA A 1 202 ? -22.691 10.254 15.766 1.00 36.97 202 ALA A N 1
ATOM 1442 C CA . ALA A 1 202 ? -21.514 9.501 15.381 1.00 36.97 202 ALA A CA 1
ATOM 1443 C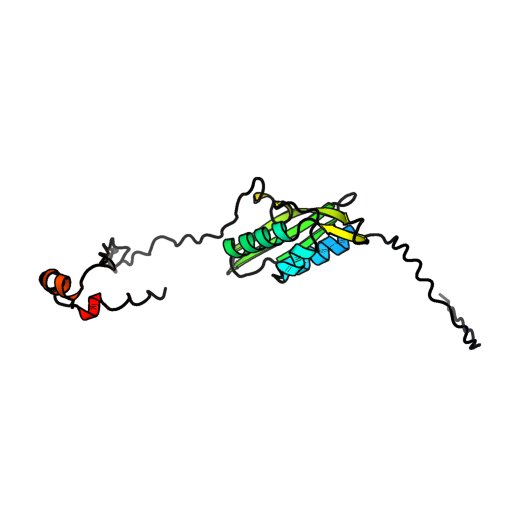 C . ALA A 1 202 ? -20.640 9.367 16.628 1.00 36.97 202 ALA A C 1
ATOM 1445 O O . ALA A 1 202 ? -20.200 10.378 17.186 1.00 36.97 202 ALA A O 1
ATOM 1446 N N . LEU A 1 203 ? -20.459 8.130 17.095 1.00 36.25 203 LEU A N 1
ATOM 1447 C CA . LEU A 1 203 ? -19.430 7.802 18.064 1.00 36.25 203 LEU A CA 1
ATOM 1448 C C . LEU A 1 203 ? -18.124 8.240 17.406 1.00 36.25 203 LEU A C 1
ATOM 1450 O O . LEU A 1 203 ? -17.636 7.598 16.482 1.00 36.25 203 LEU A O 1
ATOM 1454 N N . ARG A 1 204 ? -17.641 9.423 17.792 1.00 31.78 204 ARG A N 1
ATOM 1455 C CA . ARG A 1 204 ? -16.283 9.847 17.481 1.00 31.78 204 ARG A CA 1
ATOM 1456 C C . ARG A 1 204 ? -15.408 8.997 18.382 1.00 31.78 204 ARG A C 1
ATOM 1458 O O . ARG A 1 204 ? -15.323 9.286 19.575 1.00 31.78 204 ARG A O 1
ATOM 1465 N N . GLU A 1 205 ? -14.892 7.916 17.818 1.00 35.59 205 GLU A N 1
ATOM 1466 C CA . GLU A 1 205 ? -13.735 7.223 18.378 1.00 35.59 205 GLU A CA 1
ATOM 1467 C C . GLU A 1 205 ? -12.506 8.139 18.337 1.00 35.59 205 GLU A C 1
ATOM 1469 O O . GLU A 1 205 ? -12.378 8.926 17.365 1.00 35.59 205 GLU A O 1
#

pLDDT: mean 81.69, std 19.19, range [28.69, 97.81]

InterPro domains:
  IPR007887 Penicillin-binding protein 3-like, N-terminal domain [PF05223] (32-136)